Protein AF-A0ABD7SMG9-F1 (afdb_monomer_lite)

Foldseek 3Di:
DEPPQDALVVLLLLLLVLLLLLLCLVLVLQCVVHPVSLVDLDDDCVSQVVVQLSNLSSLLSNLSSLQSNLCSQLVVVNSCLQAPDDPVPVCPVVHYDYPVVGHGDDPVSSVVSSCVVVVDDDDPVLVVLSVVSVVSNVCSVVVNDPDRDDPLSSVVNVLCCQLRPVNPCSVVSSLVSVDPPCPPVCPDLLSSLVSVLSSLSNCVSNDDLVSSCSNLVHDPDFFFFADLQNVVSCVVVVHPGGQRQWGDDPPFQWIAGSRSRDIAHWAFCAAPDPVDRGRTWGDPVRDHPPPAIADRHPRDGDDD

pLDDT: mean 89.1, std 9.58, range [53.19, 98.5]

Organism: Vibrio cholerae (NCBI:txid666)

Sequence (304 aa):
MIKNIPKSDDFTTLSVQYLAQSIDLILNTELAFGDYFLNSEDITDELWEYHQGTLGNSLIMLFLSIENYLKSEICKVSPLLLLGQKPSEWNVKNADKDFEDLYLHQFDDLLVIYQELLGENLGEDLKQDFEELRKKRNKCTHGVLRELLLPSYILEIMHSFLSQIWKDNWLIEFRHVLLVEDIYGVDSEACENLKILKYYKLFEKYFNKTAFNELIRMPNKGRRFTCPSCEFNRQEAGSIFDVEYALITPGQDVITCYLCQGEFEFTRRDCVSDTCKSDVIFTIDDGCELGQDVCLSCLTEQDG

Radius of gyration: 22.73 Å; chains: 1; bounding box: 65×40×62 Å

Structure (mmCIF, N/CA/C/O backbone):
data_AF-A0ABD7SMG9-F1
#
_entry.id   AF-A0ABD7SMG9-F1
#
loop_
_atom_site.group_PDB
_atom_site.id
_atom_site.type_symbol
_atom_site.label_atom_id
_atom_site.label_alt_id
_atom_site.label_comp_id
_atom_site.label_asym_id
_atom_site.label_entity_id
_atom_site.label_seq_id
_atom_site.pdbx_PDB_ins_code
_atom_site.Cartn_x
_atom_site.Cartn_y
_atom_site.Cartn_z
_atom_site.occupancy
_atom_site.B_iso_or_equiv
_atom_site.auth_seq_id
_atom_site.auth_comp_id
_atom_site.auth_asym_id
_atom_site.auth_atom_id
_atom_site.pdbx_PDB_model_num
ATOM 1 N N . MET A 1 1 ? -35.421 5.551 14.439 1.00 89.06 1 MET A N 1
ATOM 2 C CA . MET A 1 1 ? -34.667 4.704 13.479 1.00 89.06 1 MET A CA 1
ATOM 3 C C . MET A 1 1 ? -33.227 5.200 13.396 1.00 89.06 1 MET A C 1
ATOM 5 O O . MET A 1 1 ? -33.011 6.380 13.641 1.00 89.06 1 MET A O 1
ATOM 9 N N . ILE A 1 2 ? -32.260 4.326 13.091 1.00 93.19 2 ILE A N 1
ATOM 10 C CA . ILE A 1 2 ? -30.894 4.761 12.751 1.00 93.19 2 ILE A CA 1
ATOM 11 C C . ILE A 1 2 ? -30.864 5.112 11.261 1.00 93.19 2 ILE A C 1
ATOM 13 O O . ILE A 1 2 ? -31.300 4.305 10.440 1.00 93.19 2 ILE A O 1
ATOM 17 N N . LYS A 1 3 ? -30.395 6.311 10.930 1.00 94.38 3 LYS A N 1
ATOM 18 C CA . LYS A 1 3 ? -30.232 6.828 9.566 1.00 94.38 3 LYS A CA 1
ATOM 19 C C . LYS A 1 3 ? -28.751 6.883 9.187 1.00 94.38 3 LYS A C 1
ATOM 21 O O . LYS A 1 3 ? -27.894 6.726 10.052 1.00 94.38 3 LYS A O 1
ATOM 26 N N . ASN A 1 4 ? -28.475 7.081 7.895 1.00 94.38 4 ASN A N 1
ATOM 27 C CA . ASN A 1 4 ? -27.122 7.245 7.345 1.00 94.38 4 ASN A CA 1
ATOM 28 C C . ASN A 1 4 ? -26.158 6.135 7.787 1.00 94.38 4 ASN A C 1
ATOM 30 O O . ASN A 1 4 ? -25.033 6.387 8.200 1.00 94.38 4 ASN A O 1
ATOM 34 N N . ILE A 1 5 ? -26.643 4.891 7.753 1.00 95.50 5 ILE A N 1
ATOM 35 C CA . ILE A 1 5 ? -25.834 3.722 8.090 1.00 95.50 5 ILE A CA 1
ATOM 36 C C . ILE A 1 5 ? -24.747 3.581 7.012 1.00 95.50 5 ILE A C 1
ATOM 38 O O . ILE A 1 5 ? -25.111 3.491 5.834 1.00 95.50 5 ILE A O 1
ATOM 42 N N . PRO A 1 6 ? -23.457 3.560 7.389 1.00 95.50 6 PRO A N 1
ATOM 43 C CA . PRO A 1 6 ? -22.364 3.501 6.431 1.00 95.50 6 PRO A CA 1
ATOM 44 C C . PRO A 1 6 ? -22.323 2.147 5.722 1.00 95.50 6 PRO A C 1
ATOM 46 O O . PRO A 1 6 ? -22.834 1.138 6.222 1.00 95.50 6 PRO A O 1
ATOM 49 N N . LYS A 1 7 ? -21.677 2.130 4.561 1.00 95.88 7 LYS A N 1
ATOM 50 C CA . LYS A 1 7 ? -21.313 0.928 3.812 1.00 95.88 7 LYS A CA 1
ATOM 51 C C . LYS A 1 7 ? -19.829 0.624 3.998 1.00 95.88 7 LYS A C 1
ATOM 53 O O . LYS A 1 7 ? -19.053 1.466 4.435 1.00 95.88 7 LYS A O 1
ATOM 58 N N . SER A 1 8 ? -19.434 -0.603 3.667 1.00 95.25 8 SER A N 1
ATOM 59 C CA . SER A 1 8 ? -18.027 -1.022 3.689 1.00 95.25 8 SER A CA 1
ATOM 60 C C . SER A 1 8 ? -17.167 -0.132 2.779 1.00 95.25 8 SER A C 1
ATOM 62 O O . SER A 1 8 ? -16.141 0.370 3.229 1.00 95.25 8 SER A O 1
ATOM 64 N N . ASP A 1 9 ? -17.644 0.170 1.567 1.00 93.38 9 ASP A N 1
ATOM 65 C CA . ASP A 1 9 ? -16.918 0.988 0.583 1.00 93.38 9 ASP A CA 1
ATOM 66 C C . ASP A 1 9 ? -16.576 2.403 1.085 1.00 93.38 9 ASP A C 1
ATOM 68 O O . ASP A 1 9 ? -15.519 2.933 0.737 1.00 93.38 9 ASP A O 1
ATOM 72 N N . ASP A 1 10 ? -17.418 2.991 1.949 1.00 93.81 10 ASP A N 1
ATOM 73 C CA . ASP A 1 10 ? -17.163 4.308 2.554 1.00 93.81 10 ASP A CA 1
ATOM 74 C C . ASP A 1 10 ? -15.862 4.274 3.378 1.00 93.81 10 ASP A C 1
ATOM 76 O O . ASP A 1 10 ? -15.028 5.178 3.310 1.00 93.81 10 ASP A O 1
ATOM 80 N N . PHE A 1 11 ? -15.653 3.187 4.128 1.00 95.81 11 PHE A N 1
ATOM 81 C CA . PHE A 1 11 ? -14.461 2.989 4.947 1.00 95.81 11 PHE A CA 1
ATOM 82 C C . PHE A 1 11 ? -13.261 2.479 4.139 1.00 95.81 11 PHE A C 1
ATOM 84 O O . PHE A 1 11 ? -12.137 2.892 4.422 1.00 95.81 11 PHE A O 1
ATOM 91 N N . THR A 1 12 ? -13.466 1.629 3.125 1.00 94.69 12 THR A N 1
ATOM 92 C CA . THR A 1 12 ? -12.378 1.186 2.229 1.00 94.69 12 THR A CA 1
ATOM 93 C C . THR A 1 12 ? -11.756 2.374 1.503 1.00 94.69 12 THR A C 1
ATOM 95 O O . THR A 1 12 ? -10.534 2.512 1.490 1.00 94.69 12 THR A O 1
ATOM 98 N N . THR A 1 13 ? -12.588 3.278 0.981 1.00 93.50 13 THR A N 1
ATOM 99 C CA . THR A 1 13 ? -12.124 4.496 0.307 1.00 93.50 13 THR A CA 1
ATOM 100 C C . THR A 1 13 ? -11.254 5.327 1.246 1.00 93.50 13 THR A C 1
ATOM 102 O O . THR A 1 13 ? -10.095 5.588 0.935 1.00 93.50 13 THR A O 1
ATOM 105 N N . LEU A 1 14 ? -11.747 5.652 2.447 1.00 94.88 14 LEU A N 1
ATOM 106 C CA . LEU A 1 14 ? -10.963 6.390 3.445 1.00 94.88 14 LEU A CA 1
ATOM 107 C C . LEU A 1 14 ? -9.668 5.666 3.834 1.00 94.88 14 LEU A C 1
ATOM 109 O O . LEU A 1 14 ? -8.626 6.302 3.988 1.00 94.88 14 LEU A O 1
ATOM 113 N N . SER A 1 15 ? -9.710 4.339 3.973 1.00 96.56 15 SER A N 1
ATOM 114 C CA . SER A 1 15 ? -8.529 3.543 4.304 1.00 96.56 15 SER A CA 1
ATOM 115 C C . SER A 1 15 ? -7.429 3.689 3.251 1.00 96.56 15 SER A C 1
ATOM 117 O O . SER A 1 15 ? -6.279 3.961 3.611 1.00 96.56 15 SER A O 1
ATOM 119 N N . VAL A 1 16 ? -7.781 3.594 1.965 1.00 95.00 16 VAL A N 1
ATOM 120 C CA . VAL A 1 16 ? -6.842 3.807 0.856 1.00 95.00 16 VAL A CA 1
ATOM 121 C C . VAL A 1 16 ? -6.326 5.244 0.837 1.00 95.00 16 VAL A C 1
ATOM 123 O O . VAL A 1 16 ? -5.120 5.458 0.725 1.00 95.00 16 VAL A O 1
ATOM 126 N N . GLN A 1 17 ? -7.208 6.234 0.991 1.00 93.88 17 GLN A N 1
ATOM 127 C CA . GLN A 1 17 ? -6.824 7.648 0.975 1.00 93.88 17 GLN A CA 1
ATOM 128 C C . GLN A 1 17 ? -5.798 7.974 2.065 1.00 93.88 17 GLN A C 1
ATOM 130 O O . GLN A 1 17 ? -4.800 8.649 1.806 1.00 93.88 17 GLN A O 1
ATOM 135 N N . TYR A 1 18 ? -6.013 7.474 3.282 1.00 96.94 18 TYR A N 1
ATOM 136 C CA . TYR A 1 18 ? -5.068 7.661 4.378 1.00 96.94 18 TYR A CA 1
ATOM 137 C C . TYR A 1 18 ? -3.773 6.867 4.177 1.00 96.94 18 TYR A C 1
ATOM 139 O O . TYR A 1 18 ? -2.701 7.371 4.513 1.00 96.94 18 TYR A O 1
ATOM 147 N N . LEU A 1 19 ? -3.834 5.670 3.584 1.00 97.12 19 LEU A N 1
ATOM 148 C CA . LEU A 1 19 ? -2.633 4.910 3.232 1.00 97.12 19 LEU A CA 1
ATOM 149 C C . LEU A 1 19 ? -1.770 5.684 2.229 1.00 97.12 19 LEU A C 1
ATOM 151 O O . LEU A 1 19 ? -0.576 5.872 2.459 1.00 97.12 19 LEU A O 1
ATOM 155 N N . ALA A 1 20 ? -2.380 6.188 1.156 1.00 94.62 20 ALA A N 1
ATOM 156 C CA . ALA A 1 20 ? -1.690 6.953 0.125 1.00 94.62 20 ALA A CA 1
ATOM 157 C C . ALA A 1 20 ? -1.055 8.228 0.704 1.00 94.62 20 ALA A C 1
ATOM 159 O O . ALA A 1 20 ? 0.119 8.494 0.458 1.00 94.62 20 ALA A O 1
ATOM 160 N N . GLN A 1 21 ? -1.773 8.954 1.570 1.00 95.62 21 GLN A N 1
ATOM 161 C CA . GLN A 1 21 ? -1.230 10.117 2.284 1.00 95.62 21 GLN A CA 1
ATOM 162 C C . GLN A 1 21 ? -0.059 9.757 3.207 1.00 95.62 21 GLN A C 1
ATOM 164 O O . GLN A 1 21 ? 0.921 10.501 3.275 1.00 95.62 21 GLN A O 1
ATOM 169 N N . SER A 1 22 ? -0.136 8.626 3.914 1.00 97.94 22 SER A N 1
ATOM 170 C CA . SER A 1 22 ? 0.955 8.149 4.768 1.00 97.94 22 SER A CA 1
ATOM 171 C C . SER A 1 22 ? 2.234 7.913 3.960 1.00 97.94 22 SER A C 1
ATOM 173 O O . SER A 1 22 ? 3.298 8.412 4.344 1.00 97.94 22 SER A O 1
ATOM 175 N N . ILE A 1 23 ? 2.112 7.232 2.814 1.00 96.94 23 ILE A N 1
ATOM 176 C CA . ILE A 1 23 ? 3.223 6.946 1.900 1.00 96.94 23 ILE A CA 1
ATOM 177 C C . ILE A 1 23 ? 3.740 8.238 1.256 1.00 96.94 23 ILE A C 1
ATOM 179 O O . ILE A 1 23 ? 4.947 8.463 1.214 1.00 96.94 23 ILE A O 1
ATOM 183 N N . ASP A 1 24 ? 2.848 9.119 0.798 1.00 95.00 24 ASP A N 1
ATOM 184 C CA . ASP A 1 24 ? 3.199 10.376 0.131 1.00 95.00 24 ASP A CA 1
ATOM 185 C C . ASP A 1 24 ? 3.992 11.326 1.018 1.00 95.00 24 ASP A C 1
ATOM 187 O O . ASP A 1 24 ? 4.913 11.985 0.540 1.00 95.00 24 ASP A O 1
ATOM 191 N N . LEU A 1 25 ? 3.661 11.402 2.308 1.00 96.94 25 LEU A N 1
ATOM 192 C CA . LEU A 1 25 ? 4.423 12.209 3.259 1.00 96.94 25 LEU A CA 1
ATOM 193 C C . LEU A 1 25 ? 5.890 11.762 3.314 1.00 96.94 25 LEU A C 1
ATOM 195 O O . LEU A 1 25 ? 6.784 12.610 3.373 1.00 96.94 25 LEU A O 1
ATOM 199 N N . ILE A 1 26 ? 6.141 10.451 3.246 1.00 96.06 26 ILE A N 1
ATOM 200 C CA . ILE A 1 26 ? 7.500 9.905 3.236 1.00 96.06 26 ILE A CA 1
ATOM 201 C C . ILE A 1 26 ? 8.142 10.109 1.859 1.00 96.06 26 ILE A C 1
ATOM 203 O O . ILE A 1 26 ? 9.202 10.725 1.763 1.00 96.06 26 ILE A O 1
ATOM 207 N N . LEU A 1 27 ? 7.472 9.668 0.790 1.00 93.75 27 LEU A N 1
ATOM 208 C CA . LEU A 1 27 ? 7.965 9.748 -0.585 1.00 93.75 27 LEU A CA 1
ATOM 209 C C . LEU A 1 27 ? 8.321 11.180 -0.996 1.00 93.75 27 LEU A C 1
ATOM 211 O O . LEU A 1 27 ? 9.400 11.418 -1.523 1.00 93.75 27 LEU A O 1
ATOM 215 N N . ASN A 1 28 ? 7.428 12.144 -0.774 1.00 93.25 28 ASN A N 1
ATOM 216 C CA . ASN A 1 28 ? 7.660 13.521 -1.212 1.00 93.25 28 ASN A CA 1
ATOM 217 C C . ASN A 1 28 ? 8.816 14.171 -0.446 1.00 93.25 28 ASN A C 1
ATOM 219 O O . ASN A 1 28 ? 9.509 15.023 -0.995 1.00 93.25 28 ASN A O 1
ATOM 223 N N . THR A 1 29 ? 9.041 13.759 0.803 1.00 93.12 29 THR A N 1
ATOM 224 C CA . THR A 1 29 ? 10.179 14.227 1.599 1.00 93.12 29 THR A CA 1
ATOM 225 C C . THR A 1 29 ? 11.487 13.608 1.102 1.00 93.12 29 THR A C 1
ATOM 227 O O . THR A 1 29 ? 12.456 14.338 0.922 1.00 93.12 29 THR A O 1
ATOM 230 N N . GLU A 1 30 ? 11.502 12.311 0.771 1.00 90.88 30 GLU A N 1
ATOM 231 C CA . GLU A 1 30 ? 12.646 11.665 0.101 1.00 90.88 30 GLU A CA 1
ATOM 232 C C . GLU A 1 30 ? 12.995 12.352 -1.225 1.00 90.88 30 GLU A C 1
ATOM 234 O O . GLU A 1 30 ? 14.145 12.709 -1.470 1.00 90.88 30 GLU A O 1
ATOM 239 N N . LEU A 1 31 ? 11.990 12.609 -2.065 1.00 88.88 31 LEU A N 1
ATOM 240 C CA . LEU A 1 31 ? 12.177 13.317 -3.332 1.00 88.88 31 LEU A CA 1
ATOM 241 C C . LEU A 1 31 ? 12.691 14.750 -3.117 1.00 88.88 31 LEU A C 1
ATOM 243 O O . LEU A 1 31 ? 13.483 15.245 -3.916 1.00 88.88 31 LEU A O 1
ATOM 247 N N . ALA A 1 32 ? 12.292 15.412 -2.025 1.00 89.44 32 ALA A N 1
ATOM 248 C CA . ALA A 1 32 ? 12.787 16.741 -1.671 1.00 89.44 32 ALA A CA 1
ATOM 249 C C . ALA A 1 32 ? 14.253 16.738 -1.203 1.00 89.44 32 ALA A C 1
ATOM 251 O O . ALA A 1 32 ? 14.931 17.756 -1.352 1.00 89.44 32 ALA A O 1
ATOM 252 N N . PHE A 1 33 ? 14.764 15.619 -0.677 1.00 87.88 33 PHE A N 1
ATOM 253 C CA . PHE A 1 33 ? 16.202 15.449 -0.436 1.00 87.88 33 PHE A CA 1
ATOM 254 C C . PHE A 1 33 ? 16.977 15.335 -1.756 1.00 87.88 33 PHE A C 1
ATOM 256 O O . PHE A 1 33 ? 18.109 15.809 -1.853 1.00 87.88 33 PHE A O 1
ATOM 263 N N . GLY A 1 34 ? 16.332 14.787 -2.788 1.00 79.88 34 GLY A N 1
ATOM 264 C CA . GLY A 1 34 ? 16.778 14.759 -4.179 1.00 79.88 34 GLY A CA 1
ATOM 265 C C . GLY A 1 34 ? 16.617 13.370 -4.793 1.00 79.88 34 GLY A C 1
ATOM 266 O O . GLY A 1 34 ? 16.821 12.366 -4.120 1.00 79.88 34 GLY A O 1
ATOM 267 N N . ASP A 1 35 ? 16.316 13.294 -6.092 1.00 68.31 35 ASP A N 1
ATOM 268 C CA . ASP A 1 35 ? 16.007 12.022 -6.772 1.00 68.31 35 ASP A CA 1
ATOM 269 C C . ASP A 1 35 ? 17.119 10.961 -6.658 1.00 68.31 35 ASP A C 1
ATOM 271 O O . ASP A 1 35 ? 16.842 9.763 -6.596 1.00 68.31 35 ASP A O 1
ATOM 275 N N . TYR A 1 36 ? 18.384 11.392 -6.571 1.00 63.31 36 TYR A N 1
ATOM 276 C CA . TYR A 1 36 ? 19.520 10.498 -6.325 1.00 63.31 36 TYR A CA 1
ATOM 277 C C . TYR A 1 36 ? 19.388 9.738 -4.996 1.00 63.31 36 TYR A C 1
ATOM 279 O O . TYR A 1 36 ? 19.757 8.570 -4.928 1.00 63.31 36 TYR A O 1
ATOM 287 N N . PHE A 1 37 ? 18.822 10.364 -3.959 1.00 64.31 37 PHE A N 1
ATOM 288 C CA . PHE A 1 37 ? 18.658 9.747 -2.643 1.00 64.31 37 PHE A CA 1
ATOM 289 C C . PHE A 1 37 ? 17.601 8.645 -2.631 1.00 64.31 37 PHE A C 1
ATOM 291 O O . PHE A 1 37 ? 17.705 7.717 -1.832 1.00 64.31 37 PHE A O 1
ATOM 298 N N . LEU A 1 38 ? 16.591 8.703 -3.504 1.00 71.56 38 LEU A N 1
ATOM 299 C CA . LEU A 1 38 ? 15.603 7.625 -3.595 1.00 71.56 38 LEU A CA 1
ATOM 300 C C . LEU A 1 38 ? 16.202 6.362 -4.238 1.00 71.56 38 LEU A C 1
ATOM 302 O O . LEU A 1 38 ? 15.786 5.257 -3.910 1.00 71.56 38 LEU A O 1
ATOM 306 N N . ASN A 1 39 ? 17.207 6.532 -5.102 1.00 66.00 39 ASN A N 1
ATOM 307 C CA . ASN A 1 39 ? 17.931 5.440 -5.757 1.00 66.00 39 ASN A CA 1
ATOM 308 C C . ASN A 1 39 ? 19.215 5.019 -5.014 1.00 66.00 39 ASN A C 1
ATOM 310 O O . ASN A 1 39 ? 19.869 4.065 -5.433 1.00 66.00 39 ASN A O 1
ATOM 314 N N . SER A 1 40 ? 19.607 5.719 -3.944 1.00 68.62 40 SER A N 1
ATOM 315 C CA . SER A 1 40 ? 20.776 5.357 -3.142 1.00 68.62 40 SER A CA 1
ATOM 316 C C . SER A 1 40 ? 20.413 4.349 -2.054 1.00 68.62 40 SER A C 1
ATOM 318 O O . SER A 1 40 ? 19.421 4.531 -1.349 1.00 68.62 40 SER A O 1
ATOM 320 N N . GLU A 1 41 ? 21.275 3.352 -1.844 1.00 63.06 41 GLU A N 1
ATOM 321 C CA . GLU A 1 41 ? 21.177 2.420 -0.707 1.00 63.06 41 GLU A CA 1
ATOM 322 C C . GLU A 1 41 ? 21.468 3.101 0.647 1.00 63.06 41 GLU A C 1
ATOM 324 O O . GLU A 1 41 ? 21.150 2.554 1.702 1.00 63.06 41 GLU A O 1
ATOM 329 N N . ASP A 1 42 ? 22.042 4.309 0.629 1.00 65.00 42 ASP A N 1
ATOM 330 C CA . ASP A 1 42 ? 22.336 5.086 1.830 1.00 65.00 42 ASP A CA 1
ATOM 331 C C . ASP A 1 42 ? 21.046 5.686 2.418 1.00 65.00 42 ASP A C 1
ATOM 333 O O . ASP A 1 42 ? 20.574 6.755 2.020 1.00 65.00 42 ASP A O 1
ATOM 337 N N . ILE A 1 43 ? 20.468 4.995 3.401 1.00 62.81 43 ILE A N 1
ATOM 338 C CA . ILE A 1 43 ? 19.441 5.558 4.283 1.00 62.81 43 ILE A CA 1
ATOM 339 C C . ILE A 1 43 ? 20.161 6.404 5.337 1.00 62.81 43 ILE A C 1
ATOM 341 O O . ILE A 1 43 ? 20.769 5.872 6.265 1.00 62.81 43 ILE A O 1
ATOM 345 N N . THR A 1 44 ? 20.122 7.729 5.200 1.00 66.62 44 THR A N 1
ATOM 346 C CA . THR A 1 44 ? 20.662 8.638 6.218 1.00 66.62 44 THR A CA 1
ATOM 347 C C . THR A 1 44 ? 19.540 9.147 7.117 1.00 66.62 44 THR A C 1
ATOM 349 O O . THR A 1 44 ? 18.847 10.120 6.816 1.00 66.62 44 THR A O 1
ATOM 352 N N . ASP A 1 45 ? 19.378 8.494 8.269 1.00 74.25 45 ASP A N 1
ATOM 353 C CA . ASP A 1 45 ? 18.393 8.877 9.293 1.00 74.25 45 ASP A CA 1
ATOM 354 C C . ASP A 1 45 ? 18.575 10.329 9.785 1.00 74.25 45 ASP A C 1
ATOM 356 O O . ASP A 1 45 ? 17.619 10.962 10.231 1.00 74.25 45 ASP A O 1
ATOM 360 N N . GLU A 1 46 ? 19.778 10.897 9.633 1.00 81.19 46 GLU A N 1
ATOM 361 C CA . GLU A 1 46 ? 20.101 12.290 9.975 1.00 81.19 46 GLU A CA 1
ATOM 362 C C . GLU A 1 46 ? 19.192 13.306 9.261 1.00 81.19 46 GLU A C 1
ATOM 364 O O . GLU A 1 46 ? 18.779 14.305 9.852 1.00 81.19 46 GLU A O 1
ATOM 369 N N . LEU A 1 47 ? 18.820 13.051 7.999 1.00 84.69 47 LEU A N 1
ATOM 370 C CA . LEU A 1 47 ? 17.927 13.948 7.254 1.00 84.69 47 LEU A CA 1
ATOM 371 C C . LEU A 1 47 ? 16.511 13.960 7.849 1.00 84.69 47 LEU A C 1
ATOM 373 O O . LEU A 1 47 ? 15.806 14.976 7.806 1.00 84.69 47 LEU A O 1
ATOM 377 N N . TRP A 1 48 ? 16.106 12.850 8.464 1.00 91.00 48 TRP A N 1
ATOM 378 C CA . TRP A 1 48 ? 14.792 12.673 9.071 1.00 91.00 48 TRP A CA 1
ATOM 379 C C . TRP A 1 48 ? 14.671 13.285 10.469 1.00 91.00 48 TRP A C 1
ATOM 381 O O . TRP A 1 48 ? 13.550 13.548 10.919 1.00 91.00 48 TRP A O 1
ATOM 391 N N . GLU A 1 49 ? 15.782 13.613 11.136 1.00 90.19 49 GLU A N 1
ATOM 392 C CA . GLU A 1 49 ? 15.773 14.281 12.447 1.00 90.19 49 GLU A CA 1
ATOM 393 C C . GLU A 1 49 ? 15.011 15.615 12.421 1.00 90.19 49 GLU A C 1
ATOM 395 O O . GLU A 1 49 ? 14.316 15.965 13.376 1.00 90.19 49 GLU A O 1
ATOM 400 N N . TYR A 1 50 ? 15.066 16.336 11.298 1.00 89.38 50 TYR A N 1
ATOM 401 C CA . TYR A 1 50 ? 14.379 17.619 11.124 1.00 89.38 50 TYR A CA 1
ATOM 402 C C . TYR A 1 50 ? 12.949 17.490 10.569 1.00 89.38 50 TYR A C 1
ATOM 404 O O . TYR A 1 50 ? 12.228 18.485 10.499 1.00 89.38 50 TYR A O 1
ATOM 412 N N . HIS A 1 51 ? 12.506 16.274 10.226 1.00 93.00 51 HIS A N 1
ATOM 413 C CA . HIS A 1 51 ? 11.220 15.995 9.568 1.00 93.00 51 HIS A CA 1
ATOM 414 C C . HIS A 1 51 ? 10.257 15.179 10.450 1.00 93.00 51 HIS A C 1
ATOM 416 O O . HIS A 1 51 ? 9.317 14.546 9.968 1.00 93.00 51 HIS A O 1
ATOM 422 N N . GLN A 1 52 ? 10.438 15.236 11.771 1.00 94.12 52 GLN A N 1
ATOM 423 C CA . GLN A 1 52 ? 9.631 14.487 12.745 1.00 94.12 52 GLN A CA 1
ATOM 424 C C . GLN A 1 52 ? 8.137 14.837 12.707 1.00 94.12 52 GLN A C 1
ATOM 426 O O . GLN A 1 52 ? 7.298 13.972 12.946 1.00 94.12 52 GLN A O 1
ATOM 431 N N . GLY A 1 53 ? 7.781 16.080 12.358 1.00 93.94 53 GLY A N 1
ATOM 432 C CA . GLY A 1 53 ? 6.382 16.467 12.147 1.00 93.94 53 GLY A CA 1
ATOM 433 C C . GLY A 1 53 ? 5.742 15.729 10.966 1.00 93.94 53 GLY A C 1
ATOM 434 O O . GLY A 1 53 ? 4.617 15.243 11.076 1.00 93.94 53 GLY A O 1
ATOM 435 N N . THR A 1 54 ? 6.483 15.577 9.866 1.00 95.94 54 THR A N 1
ATOM 436 C CA . THR A 1 54 ? 6.053 14.804 8.693 1.00 95.94 54 THR A CA 1
ATOM 437 C C . THR A 1 54 ? 5.869 13.333 9.043 1.00 95.94 54 THR A C 1
ATOM 439 O O . THR A 1 54 ? 4.830 12.759 8.724 1.00 95.94 54 THR A O 1
ATOM 442 N N . LEU A 1 55 ? 6.828 12.736 9.755 1.00 96.50 55 LEU A N 1
ATOM 443 C CA . LEU A 1 55 ? 6.736 11.340 10.190 1.00 96.50 55 LEU A CA 1
ATOM 444 C C . LEU A 1 55 ? 5.598 11.118 11.191 1.00 96.50 55 LEU A C 1
ATOM 446 O O . LEU A 1 55 ? 4.875 10.131 11.087 1.00 96.50 55 LEU A O 1
ATOM 450 N N . GLY A 1 56 ? 5.371 12.058 12.110 1.00 96.94 56 GLY A N 1
ATOM 451 C CA . GLY A 1 56 ? 4.224 12.022 13.016 1.00 96.94 56 GLY A CA 1
ATOM 452 C C . GLY A 1 56 ? 2.893 12.030 12.262 1.00 96.94 56 GLY A C 1
ATOM 453 O O . GLY A 1 56 ? 2.011 11.227 12.563 1.00 96.94 56 GLY A O 1
ATOM 454 N N . ASN A 1 57 ? 2.761 12.878 11.238 1.00 97.62 57 ASN A N 1
ATOM 455 C CA . ASN A 1 57 ? 1.574 12.907 10.383 1.00 97.62 57 ASN A CA 1
ATOM 456 C C . ASN A 1 57 ? 1.427 11.619 9.562 1.00 97.62 57 ASN A C 1
ATOM 458 O O . ASN A 1 57 ? 0.330 11.074 9.494 1.00 97.62 57 ASN A O 1
ATOM 462 N N . SER A 1 58 ? 2.520 11.096 8.999 1.00 98.19 58 SER A N 1
ATOM 463 C CA . SER A 1 58 ? 2.517 9.837 8.243 1.00 98.19 58 SER A CA 1
ATOM 464 C C . SER A 1 58 ? 2.063 8.663 9.114 1.00 98.19 58 SER A C 1
ATOM 466 O O . SER A 1 58 ? 1.204 7.884 8.697 1.00 98.19 58 SER A O 1
ATOM 468 N N . LEU A 1 59 ? 2.535 8.598 10.363 1.00 98.25 59 LEU A N 1
ATOM 469 C CA . LEU A 1 59 ? 2.126 7.599 11.350 1.00 98.25 59 LEU A CA 1
ATOM 470 C C . LEU A 1 59 ? 0.639 7.724 11.713 1.00 98.25 59 LEU A C 1
ATOM 472 O O . LEU A 1 59 ? -0.055 6.713 11.818 1.00 98.25 59 LEU A O 1
ATOM 476 N N . ILE A 1 60 ? 0.132 8.950 11.894 1.00 98.06 60 ILE A N 1
ATOM 477 C CA . ILE A 1 60 ? -1.295 9.189 12.157 1.00 98.06 60 ILE A CA 1
ATOM 478 C C . ILE A 1 60 ? -2.143 8.721 10.968 1.00 98.06 60 ILE A C 1
ATOM 480 O O . ILE A 1 60 ? -3.142 8.037 11.180 1.00 98.06 60 ILE A O 1
ATOM 484 N N . MET A 1 61 ? -1.742 9.049 9.736 1.00 98.38 61 MET A N 1
ATOM 485 C CA . MET A 1 61 ? -2.450 8.613 8.529 1.00 98.38 61 MET A CA 1
ATOM 486 C C . MET A 1 61 ? -2.441 7.086 8.391 1.00 98.38 61 MET A C 1
ATOM 488 O O . MET A 1 61 ? -3.490 6.496 8.150 1.00 98.38 61 MET A O 1
ATOM 49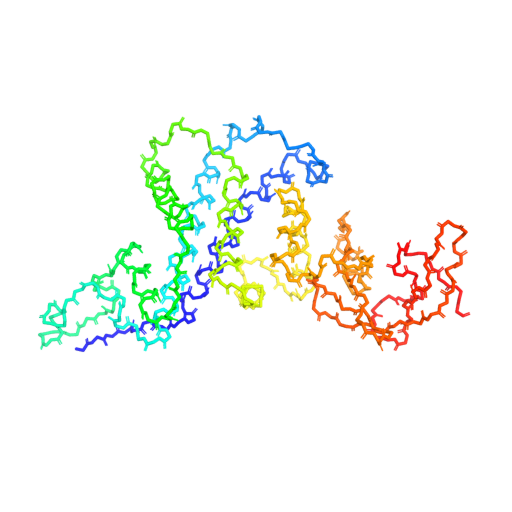2 N N . LEU A 1 62 ? -1.313 6.419 8.659 1.00 98.50 62 LEU A N 1
ATOM 493 C CA . LEU A 1 62 ? -1.257 4.953 8.672 1.00 98.50 62 LEU A CA 1
ATOM 494 C C . LEU A 1 62 ? -2.223 4.360 9.706 1.00 98.50 62 LEU A C 1
ATOM 496 O O . LEU A 1 62 ? -2.979 3.444 9.394 1.00 98.50 62 LEU A O 1
ATOM 500 N N . PHE A 1 63 ? -2.251 4.905 10.926 1.00 98.25 63 PHE A N 1
ATOM 501 C CA . PHE A 1 63 ? -3.180 4.448 11.961 1.00 98.25 63 PHE A CA 1
ATOM 502 C C . PHE A 1 63 ? -4.646 4.598 11.526 1.00 98.25 63 PHE A C 1
ATOM 504 O O . PHE A 1 63 ? -5.443 3.678 11.708 1.00 98.25 63 PHE A O 1
ATOM 511 N N . LEU A 1 64 ? -5.006 5.740 10.929 1.00 97.81 64 LEU A N 1
ATOM 512 C CA . LEU A 1 64 ? -6.355 5.973 10.407 1.00 97.81 64 LEU A CA 1
ATOM 513 C C . LEU A 1 64 ? -6.692 5.024 9.254 1.00 97.81 64 LEU A C 1
ATOM 515 O O . LEU A 1 64 ? -7.829 4.562 9.173 1.00 97.81 64 LEU A O 1
ATOM 519 N N . SER A 1 65 ? -5.725 4.702 8.394 1.00 98.00 65 SER A N 1
ATOM 520 C CA . SER A 1 65 ? -5.902 3.709 7.334 1.00 98.00 65 SER A CA 1
ATOM 521 C C . SER A 1 65 ? -6.274 2.340 7.908 1.00 98.00 65 SER A C 1
ATOM 523 O O . SER A 1 65 ? -7.303 1.779 7.526 1.00 98.00 65 SER A O 1
ATOM 525 N N . ILE A 1 66 ? -5.508 1.856 8.891 1.00 97.44 66 ILE A N 1
ATOM 526 C CA . ILE A 1 66 ? -5.751 0.568 9.556 1.00 97.44 66 ILE A CA 1
ATOM 527 C C . ILE A 1 66 ? -7.120 0.566 10.243 1.00 97.44 66 ILE A C 1
ATOM 529 O O . ILE A 1 66 ? -7.903 -0.363 10.064 1.00 97.44 66 ILE A O 1
ATOM 533 N N . GLU A 1 67 ? -7.447 1.616 11.001 1.00 97.44 67 GLU A N 1
ATOM 534 C CA . GLU A 1 67 ? -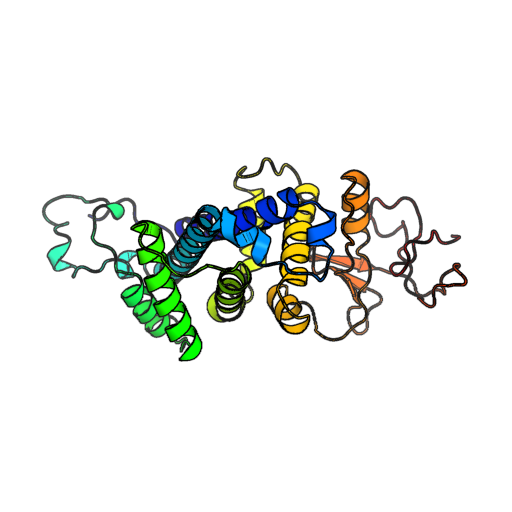8.735 1.707 11.695 1.00 97.44 67 GLU A CA 1
ATOM 535 C C . GLU A 1 67 ? -9.919 1.669 10.715 1.00 97.44 67 GLU A C 1
ATOM 537 O O . GLU A 1 67 ? -10.905 0.974 10.964 1.00 97.44 67 GLU A O 1
ATOM 542 N N . ASN A 1 68 ? -9.828 2.384 9.589 1.00 97.62 68 ASN A N 1
ATOM 543 C CA . ASN A 1 68 ? -10.876 2.374 8.570 1.00 97.62 68 ASN A CA 1
ATOM 544 C C . ASN A 1 68 ? -10.957 1.033 7.833 1.00 97.62 68 ASN A C 1
ATOM 546 O O . ASN A 1 68 ? -12.061 0.575 7.555 1.00 97.62 68 ASN A O 1
ATOM 550 N N . TYR A 1 69 ? -9.837 0.347 7.603 1.00 96.62 69 TYR A N 1
ATOM 551 C CA . TYR A 1 69 ? -9.871 -1.006 7.048 1.00 96.62 69 TYR A CA 1
ATOM 552 C C . TYR A 1 69 ? -10.637 -1.967 7.967 1.00 96.62 69 TYR A C 1
ATOM 554 O O . TYR A 1 69 ? -11.572 -2.635 7.530 1.00 96.62 69 TYR A O 1
ATOM 562 N N . LEU A 1 70 ? -10.326 -1.967 9.270 1.00 95.75 70 LEU A N 1
ATOM 563 C CA . LEU A 1 70 ? -11.045 -2.791 10.249 1.00 95.75 70 LEU A CA 1
ATOM 564 C C . LEU A 1 70 ? -12.543 -2.458 10.271 1.00 95.75 70 LEU A C 1
ATOM 566 O O . LEU A 1 70 ? -13.380 -3.361 10.295 1.00 95.75 70 LEU A O 1
ATOM 570 N N . LYS A 1 71 ? -12.895 -1.166 10.223 1.00 96.94 71 LYS A N 1
ATOM 571 C CA . LYS A 1 71 ? -14.295 -0.725 10.134 1.00 96.94 71 LYS A CA 1
ATOM 572 C C . LYS A 1 71 ? -14.973 -1.248 8.870 1.00 96.94 71 LYS A C 1
ATOM 574 O O . LYS A 1 71 ? -16.114 -1.698 8.960 1.00 96.94 71 LYS A O 1
ATOM 579 N N . SER A 1 72 ? -14.286 -1.219 7.728 1.00 95.88 72 SER A N 1
ATOM 580 C CA . SER A 1 72 ? -14.794 -1.747 6.460 1.00 95.88 72 SER A CA 1
ATOM 581 C C . SER A 1 72 ? -15.127 -3.232 6.574 1.00 95.88 72 SER A C 1
ATOM 583 O O . SER A 1 72 ? -16.264 -3.628 6.313 1.00 95.88 72 SER A O 1
ATOM 585 N N . GLU A 1 73 ? -14.186 -4.037 7.068 1.00 94.88 73 GLU A N 1
ATOM 586 C CA . GLU A 1 73 ? -14.362 -5.484 7.209 1.00 94.88 73 GLU A CA 1
ATOM 587 C C . GLU A 1 73 ? -15.494 -5.851 8.180 1.00 94.88 73 GLU A C 1
ATOM 589 O O . GLU A 1 73 ? -16.330 -6.706 7.884 1.00 94.88 73 GLU A O 1
ATOM 594 N N . ILE A 1 74 ? -15.604 -5.150 9.310 1.00 95.56 74 ILE A N 1
ATOM 595 C CA . ILE A 1 74 ? -16.717 -5.343 10.252 1.00 95.56 74 ILE A CA 1
ATOM 596 C C . ILE A 1 74 ? -18.051 -4.926 9.610 1.00 95.56 74 ILE A C 1
ATOM 598 O O . ILE A 1 74 ? -19.071 -5.600 9.782 1.00 95.56 74 ILE A O 1
ATOM 602 N N . CYS A 1 75 ? -18.053 -3.842 8.829 1.00 95.94 75 CYS A N 1
ATOM 603 C CA . CYS A 1 75 ? -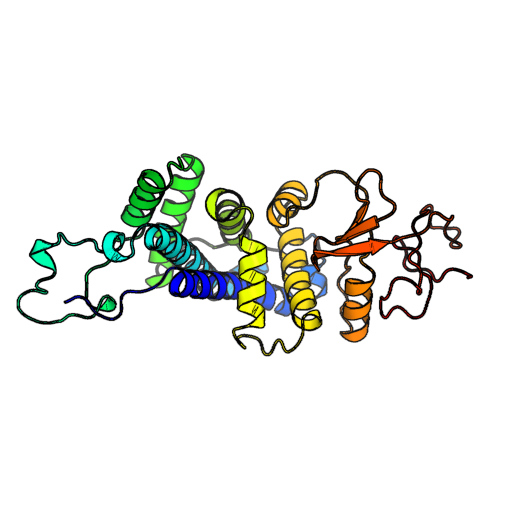19.231 -3.335 8.130 1.00 95.94 75 CYS A CA 1
ATOM 604 C C . CYS A 1 75 ? -19.761 -4.322 7.073 1.00 95.94 75 CYS A C 1
ATOM 606 O O . CYS A 1 75 ? -20.978 -4.409 6.893 1.00 95.94 75 CYS A O 1
ATOM 608 N N . LYS A 1 76 ? -18.889 -5.133 6.445 1.00 94.69 76 LYS A N 1
ATOM 609 C CA . LYS A 1 76 ? -19.295 -6.230 5.539 1.00 94.69 76 LYS A CA 1
ATOM 610 C C . LYS A 1 76 ? -20.184 -7.265 6.236 1.00 94.69 76 LYS A C 1
ATOM 612 O O . LYS A 1 76 ? -21.077 -7.823 5.603 1.00 94.69 76 LYS A O 1
ATOM 617 N N . VAL A 1 77 ? -19.970 -7.504 7.534 1.00 94.81 77 VAL A N 1
ATOM 618 C CA . VAL A 1 77 ? -20.834 -8.371 8.351 1.00 94.81 77 VAL A CA 1
ATOM 619 C C . VAL A 1 77 ? -22.075 -7.608 8.801 1.00 94.81 77 VAL A C 1
ATOM 621 O O . VAL A 1 77 ? -23.204 -8.040 8.564 1.00 94.81 77 VAL A O 1
ATOM 624 N N . SER A 1 78 ? -21.875 -6.480 9.485 1.00 94.44 78 SER A N 1
ATOM 625 C CA . SER A 1 78 ? -22.947 -5.567 9.868 1.00 94.44 78 SER A CA 1
ATOM 626 C C . SER A 1 78 ? -22.378 -4.232 10.356 1.00 94.44 78 SER A C 1
ATOM 628 O O . SER A 1 78 ? -21.622 -4.219 11.330 1.00 94.44 78 SER A O 1
ATOM 630 N N . PRO A 1 79 ? -22.818 -3.085 9.807 1.00 94.94 79 PRO A N 1
ATOM 631 C CA . PRO A 1 79 ? -22.397 -1.766 10.287 1.00 94.94 79 PRO A CA 1
ATOM 632 C C . PRO A 1 79 ? -22.765 -1.517 11.755 1.00 94.94 79 PRO A C 1
ATOM 634 O O . PRO A 1 79 ? -22.085 -0.767 12.449 1.00 94.94 79 PRO A O 1
ATOM 637 N N . LEU A 1 80 ? -23.813 -2.166 12.277 1.00 94.75 80 LEU A N 1
ATOM 638 C CA . LEU A 1 80 ? -24.232 -1.992 13.673 1.00 94.75 80 LEU A CA 1
ATOM 639 C C . LEU A 1 80 ? -23.225 -2.565 14.682 1.00 94.75 80 LEU A C 1
ATOM 641 O O . LEU A 1 80 ? -23.281 -2.190 15.850 1.00 94.75 80 LEU A O 1
ATOM 645 N N . LEU A 1 81 ? -22.308 -3.438 14.248 1.00 95.12 81 LEU A N 1
ATOM 646 C CA . LEU A 1 81 ? -21.237 -3.981 15.092 1.00 95.12 81 LEU A CA 1
ATOM 647 C C . LEU A 1 81 ? -20.133 -2.958 15.379 1.00 95.12 81 LEU A C 1
ATOM 649 O O . LEU A 1 81 ? -19.311 -3.192 16.253 1.00 95.12 81 LEU A O 1
ATOM 653 N N . LEU A 1 82 ? -20.126 -1.812 14.692 1.00 96.00 82 LEU A N 1
ATOM 654 C CA . LEU A 1 82 ? -19.215 -0.708 14.997 1.00 96.00 82 LEU A CA 1
ATOM 655 C C . LEU A 1 82 ? -19.682 0.121 16.203 1.00 96.00 82 LEU A C 1
ATOM 657 O O . LEU A 1 82 ? -18.906 0.921 16.726 1.00 96.00 82 LEU A O 1
ATOM 661 N N . LEU A 1 83 ? -20.935 -0.041 16.642 1.00 96.00 83 LEU A N 1
ATOM 662 C CA . LEU A 1 83 ? -21.509 0.715 17.752 1.00 96.00 83 LEU A CA 1
ATOM 663 C C . LEU A 1 83 ? -21.093 0.107 19.094 1.00 96.00 83 LEU A C 1
ATOM 665 O O . LEU A 1 83 ? -21.507 -0.997 19.432 1.00 96.00 83 LEU A O 1
ATOM 669 N N . GLY A 1 84 ? -20.373 0.878 19.909 1.00 92.81 84 GLY A N 1
ATOM 670 C CA . GLY A 1 84 ? -19.923 0.442 21.236 1.00 92.81 84 GLY A CA 1
ATOM 671 C C . GLY A 1 84 ? -21.016 0.389 22.304 1.00 92.81 84 GLY A C 1
ATOM 672 O O . GLY A 1 84 ? -20.813 -0.144 23.394 1.00 92.81 84 GLY A O 1
ATOM 673 N N . GLN A 1 85 ? -22.186 0.953 22.009 1.00 91.88 85 GLN A N 1
ATOM 674 C CA . GLN A 1 85 ? -23.336 0.997 22.910 1.00 91.88 85 GLN A CA 1
ATOM 675 C C . GLN A 1 85 ? -24.282 -0.178 22.694 1.00 91.88 85 GLN A C 1
ATOM 677 O O . GLN A 1 85 ? -24.521 -0.614 21.566 1.00 91.88 85 GLN A O 1
ATOM 682 N N . LYS A 1 86 ? -24.942 -0.618 23.769 1.00 90.44 86 LYS A N 1
ATOM 683 C CA . LYS A 1 86 ? -25.990 -1.643 23.665 1.00 90.44 86 LYS A CA 1
ATOM 684 C C . LYS A 1 86 ? -27.218 -1.080 22.933 1.00 90.44 86 LYS A C 1
ATOM 686 O O . LYS A 1 86 ? -27.530 0.098 23.107 1.00 90.44 86 LYS A O 1
ATOM 691 N N . PRO A 1 87 ? -28.023 -1.906 22.234 1.00 89.56 87 PRO A N 1
ATOM 692 C CA . PRO A 1 87 ? -29.216 -1.431 21.521 1.00 89.56 87 PRO A CA 1
ATOM 693 C C . PRO A 1 87 ? -30.216 -0.621 22.362 1.00 89.56 87 PRO A C 1
ATOM 695 O O . PRO A 1 87 ? -30.905 0.262 21.851 1.00 89.56 87 PRO A O 1
ATOM 698 N N . SER A 1 88 ? -30.296 -0.889 23.670 1.00 88.50 88 SER A N 1
ATOM 699 C CA . SER A 1 88 ? -31.125 -0.124 24.611 1.00 88.50 88 SER A CA 1
ATOM 700 C C . SER A 1 88 ? -30.663 1.324 24.813 1.00 88.50 88 SER A C 1
ATOM 702 O O . SER A 1 88 ? -31.472 2.166 25.189 1.00 88.50 88 SER A O 1
ATOM 704 N N . GLU A 1 89 ? -29.388 1.616 24.565 1.00 89.56 89 GLU A N 1
ATOM 705 C CA . GLU A 1 89 ? -28.734 2.907 24.813 1.00 89.56 89 GLU A CA 1
ATOM 706 C C . GLU A 1 89 ? -28.710 3.803 23.565 1.00 89.56 89 GLU A C 1
ATOM 708 O O . GLU A 1 89 ? -28.508 5.013 23.672 1.00 89.56 89 GLU A O 1
ATOM 713 N N . TRP A 1 90 ? -29.022 3.259 22.383 1.00 90.19 90 TRP A N 1
ATOM 714 C CA . TRP A 1 90 ? -29.092 4.044 21.145 1.00 90.19 90 TRP A CA 1
ATOM 715 C C . TRP A 1 90 ? -30.176 5.129 21.207 1.00 90.19 90 TRP A C 1
ATOM 717 O O . TRP A 1 90 ? -30.069 6.162 20.552 1.00 90.19 90 TRP A O 1
ATOM 727 N N . ASN A 1 91 ? -31.207 4.939 22.042 1.00 86.81 91 ASN A N 1
ATOM 728 C CA . ASN A 1 91 ? -32.316 5.881 22.248 1.00 86.81 91 ASN A CA 1
ATOM 729 C C . ASN A 1 91 ? -33.137 6.200 20.976 1.00 86.81 91 ASN A C 1
ATOM 731 O O . ASN A 1 91 ? -33.858 7.195 20.923 1.00 86.81 91 ASN A O 1
ATOM 735 N N . VAL A 1 92 ? -33.108 5.312 19.976 1.00 88.25 92 VAL A N 1
ATOM 736 C CA . VAL A 1 92 ? -33.768 5.493 18.663 1.00 88.25 92 VAL A CA 1
ATOM 737 C C . VAL A 1 92 ? -35.286 5.288 18.659 1.00 88.25 92 VAL A C 1
ATOM 739 O O . VAL A 1 92 ? -35.934 5.439 17.622 1.00 88.25 92 VAL A O 1
ATOM 742 N N . LYS A 1 93 ? -35.852 4.899 19.809 1.00 84.12 93 LYS A N 1
ATOM 743 C CA . LYS A 1 93 ? -37.305 4.805 20.028 1.00 84.12 93 LYS A CA 1
ATOM 744 C C . LYS A 1 93 ? -37.946 6.178 20.227 1.00 84.12 93 LYS A C 1
ATOM 746 O O . LYS A 1 93 ? -39.125 6.333 19.938 1.00 84.12 93 LYS A O 1
ATOM 751 N N . ASN A 1 94 ? -37.173 7.139 20.736 1.00 83.31 94 ASN A N 1
ATOM 752 C CA . ASN A 1 94 ? -37.665 8.466 21.101 1.00 83.31 94 ASN A CA 1
ATOM 753 C C . ASN A 1 94 ? -37.454 9.486 19.974 1.00 83.31 94 ASN A C 1
ATOM 755 O O . ASN A 1 94 ? -38.223 10.434 19.861 1.00 83.31 94 ASN A O 1
ATOM 759 N N . ALA A 1 95 ? -36.424 9.287 19.148 1.00 88.12 95 ALA A N 1
ATOM 760 C CA . ALA A 1 95 ? -36.126 10.100 17.977 1.00 88.12 95 ALA A CA 1
ATOM 761 C C . ALA A 1 95 ? -35.294 9.293 16.971 1.00 88.12 95 ALA A C 1
ATOM 763 O O . ALA A 1 95 ? -34.606 8.342 17.348 1.00 88.12 95 ALA A O 1
ATOM 764 N N . ASP A 1 96 ? -35.342 9.677 15.698 1.00 91.19 96 ASP A N 1
ATOM 765 C CA . ASP A 1 96 ? -34.347 9.212 14.732 1.00 91.19 96 ASP A CA 1
ATOM 766 C C . ASP A 1 96 ? -32.966 9.766 15.095 1.00 91.19 96 ASP A C 1
ATOM 768 O O . ASP A 1 96 ? -32.866 10.873 15.624 1.00 91.19 96 ASP A O 1
ATOM 772 N N . LYS A 1 97 ? -31.918 8.991 14.815 1.00 92.81 97 LYS A N 1
ATOM 773 C CA . LYS A 1 97 ? -30.525 9.410 14.987 1.00 92.81 97 LYS A CA 1
ATOM 774 C C . LYS A 1 97 ? -29.709 9.005 13.778 1.00 92.81 97 LYS A C 1
ATOM 776 O O . LYS A 1 97 ? -29.958 7.932 13.222 1.00 92.81 97 LYS A O 1
ATOM 781 N N . ASP A 1 98 ? -28.740 9.828 13.421 1.00 93.69 98 ASP A N 1
ATOM 782 C CA . ASP A 1 98 ? -27.756 9.457 12.420 1.00 93.69 98 ASP A CA 1
ATOM 783 C C . ASP A 1 98 ? -26.714 8.524 13.042 1.00 93.69 98 ASP A C 1
ATOM 785 O O . ASP A 1 98 ? -26.467 8.544 14.251 1.00 93.69 98 ASP A O 1
ATOM 789 N N . PHE A 1 99 ? -26.163 7.626 12.229 1.00 93.75 99 PHE A N 1
ATOM 790 C CA . PHE A 1 99 ? -25.203 6.630 12.691 1.00 93.75 99 PHE A CA 1
ATOM 791 C C . PHE A 1 99 ? -23.945 7.277 13.288 1.00 93.75 99 PHE A C 1
ATOM 793 O O . PHE A 1 99 ? -23.439 6.808 14.304 1.00 93.75 99 PHE A O 1
ATOM 800 N N . GLU A 1 100 ? -23.483 8.377 12.693 1.00 90.69 100 GLU A N 1
ATOM 801 C CA . GLU A 1 100 ? -22.305 9.141 13.123 1.00 90.69 100 GLU A CA 1
ATOM 802 C C . GLU A 1 100 ? -22.445 9.794 14.509 1.00 90.69 100 GLU A C 1
ATOM 804 O O . GLU A 1 100 ? -21.441 10.033 15.176 1.00 90.69 100 GLU A O 1
ATOM 809 N N . ASP A 1 101 ? -23.677 10.007 14.982 1.00 91.75 101 ASP A N 1
ATOM 810 C CA . ASP A 1 101 ? -23.950 10.535 16.325 1.00 91.75 101 ASP A CA 1
ATOM 811 C C . ASP A 1 101 ? -23.863 9.458 17.418 1.00 91.75 101 ASP A C 1
ATOM 813 O O . ASP A 1 101 ? -23.935 9.754 18.619 1.00 91.75 101 ASP A O 1
ATOM 817 N N . LEU A 1 102 ? -23.800 8.182 17.028 1.00 93.31 102 LEU A N 1
ATOM 818 C CA . LEU A 1 102 ? -23.724 7.064 17.956 1.00 93.31 102 LEU A CA 1
ATOM 819 C C . LEU A 1 102 ? -22.271 6.773 18.327 1.00 93.31 102 LEU A C 1
ATOM 821 O O . LEU A 1 102 ? -21.335 6.975 17.558 1.00 93.31 102 LEU A O 1
ATOM 825 N N . TYR A 1 103 ? -22.078 6.271 19.545 1.00 93.25 103 TYR A N 1
ATOM 826 C CA . TYR A 1 103 ? -20.740 5.974 20.035 1.00 93.25 103 TYR A CA 1
ATOM 827 C C . TYR A 1 103 ? -20.156 4.762 19.306 1.00 93.25 103 TYR A C 1
ATOM 829 O O . TYR A 1 103 ? -20.701 3.658 19.401 1.00 93.25 103 TYR A O 1
ATOM 837 N N . LEU A 1 104 ? -19.035 4.975 18.620 1.00 94.81 104 LEU A N 1
ATOM 838 C CA . LEU A 1 104 ? -18.284 3.925 17.945 1.00 94.81 104 LEU A CA 1
ATOM 839 C C . LEU A 1 104 ? -17.260 3.281 18.881 1.00 94.81 104 LEU A C 1
ATOM 841 O O . LEU A 1 104 ? -16.699 3.929 19.769 1.00 94.81 104 LEU A O 1
ATOM 845 N N . HIS A 1 105 ? -17.006 2.001 18.642 1.00 95.38 105 HIS A N 1
ATOM 846 C CA . HIS A 1 105 ? -15.925 1.257 19.270 1.00 95.38 105 HIS A CA 1
ATOM 847 C C . HIS A 1 105 ? -14.565 1.937 19.074 1.00 95.38 105 HIS A C 1
ATOM 849 O O . HIS A 1 105 ? -14.282 2.524 18.027 1.00 95.38 105 HIS A O 1
ATOM 855 N N . GLN A 1 106 ? -13.717 1.849 20.101 1.00 93.94 106 GLN A N 1
ATOM 856 C CA . GLN A 1 106 ? -12.322 2.276 20.000 1.00 93.94 106 GLN A CA 1
ATOM 857 C C . GLN A 1 106 ? -11.508 1.239 19.217 1.00 93.94 106 GLN A C 1
ATOM 859 O O . GLN A 1 106 ? -11.923 0.093 19.074 1.00 93.94 106 GLN A O 1
ATOM 864 N N . PHE A 1 107 ? -10.318 1.624 18.760 1.00 94.00 107 PHE A N 1
ATOM 865 C CA . PHE A 1 107 ? -9.433 0.760 17.977 1.00 94.00 107 PHE A CA 1
ATOM 866 C C . PHE A 1 107 ? -9.218 -0.647 18.571 1.00 94.00 107 PHE A C 1
ATOM 868 O O . PHE A 1 107 ? -9.352 -1.634 17.854 1.00 94.00 107 PHE A O 1
ATOM 875 N N . ASP A 1 108 ? -8.954 -0.757 19.877 1.00 92.25 108 ASP A N 1
ATOM 876 C CA . ASP A 1 108 ? -8.735 -2.054 20.537 1.00 92.25 108 ASP A CA 1
ATOM 877 C C . ASP A 1 108 ? -9.973 -2.960 20.440 1.00 92.25 108 ASP A C 1
ATOM 879 O O . ASP A 1 108 ? -9.853 -4.155 20.176 1.00 92.25 108 ASP A O 1
ATOM 883 N N . ASP A 1 109 ? -11.169 -2.385 20.605 1.00 94.06 109 ASP A N 1
ATOM 884 C CA . ASP A 1 109 ? -12.425 -3.120 20.463 1.00 94.06 109 ASP A CA 1
ATOM 885 C C . ASP A 1 109 ? -12.615 -3.579 19.011 1.00 94.06 109 ASP A C 1
ATOM 887 O O . ASP A 1 109 ? -13.023 -4.715 18.776 1.00 94.06 109 ASP A O 1
ATOM 891 N N . LEU A 1 110 ? -12.283 -2.727 18.030 1.00 94.88 110 LEU A N 1
ATOM 892 C CA . LEU A 1 110 ? -12.366 -3.074 16.608 1.00 94.88 110 LEU A CA 1
ATOM 893 C C . LEU A 1 110 ? -11.463 -4.266 16.269 1.00 94.88 110 LEU A C 1
ATOM 895 O O . LEU A 1 110 ? -11.895 -5.156 15.544 1.00 94.88 110 LEU A O 1
ATOM 899 N N . LEU A 1 111 ? -10.251 -4.336 16.831 1.00 92.50 111 LEU A N 1
ATOM 900 C CA . LEU A 1 111 ? -9.360 -5.488 16.648 1.00 92.50 111 LEU A CA 1
ATOM 901 C C . LEU A 1 111 ? -9.935 -6.781 17.230 1.00 92.50 111 LEU A C 1
ATOM 903 O O . LEU A 1 111 ? -9.764 -7.850 16.643 1.00 92.50 111 LEU A O 1
ATOM 907 N N . VAL A 1 112 ? -10.591 -6.711 18.389 1.00 92.62 112 VAL A N 1
ATOM 908 C CA . VAL A 1 112 ? -11.244 -7.882 18.993 1.00 92.62 112 VAL A CA 1
ATOM 909 C C . VAL A 1 112 ? -12.413 -8.334 18.124 1.00 92.62 112 VAL A C 1
ATOM 911 O O . VAL A 1 112 ? -12.495 -9.506 17.770 1.00 92.62 112 VAL A O 1
ATOM 914 N N . ILE A 1 113 ? -13.281 -7.403 17.725 1.00 93.69 113 ILE A N 1
ATOM 915 C CA . ILE A 1 113 ? -14.445 -7.692 16.881 1.00 93.69 113 ILE A CA 1
ATOM 916 C C . ILE A 1 113 ? -14.000 -8.293 15.54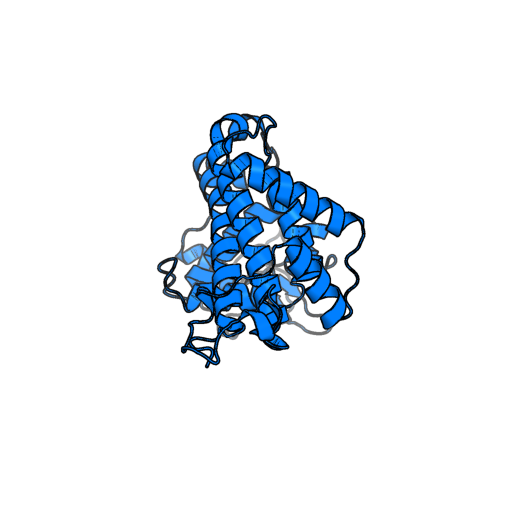4 1.00 93.69 113 ILE A C 1
ATOM 918 O O . ILE A 1 113 ? -14.554 -9.301 15.118 1.00 93.69 113 ILE A O 1
ATOM 922 N N . TYR A 1 114 ? -12.976 -7.721 14.911 1.00 92.31 114 TYR A N 1
ATOM 923 C CA . TYR A 1 114 ? -12.399 -8.230 13.668 1.00 92.31 114 TYR A CA 1
ATOM 924 C C . TYR A 1 114 ? -11.965 -9.701 13.787 1.00 92.31 114 TYR A C 1
ATOM 926 O O . TYR A 1 114 ? -12.375 -10.531 12.977 1.00 92.31 114 TYR A O 1
ATOM 934 N N . GLN A 1 115 ? -11.193 -10.040 14.826 1.00 91.06 115 GLN A N 1
ATOM 935 C CA . GLN A 1 115 ? -10.697 -11.405 15.048 1.00 91.06 115 GLN A CA 1
ATOM 936 C C . GLN A 1 115 ? -11.834 -12.403 15.300 1.00 91.06 115 GLN A C 1
ATOM 938 O O . GLN A 1 115 ? -11.856 -13.487 14.717 1.00 91.06 115 GLN A O 1
ATOM 943 N N . GLU A 1 116 ? -12.802 -12.026 16.136 1.00 90.81 116 GLU A N 1
ATOM 944 C CA . GLU A 1 116 ? -13.943 -12.883 16.478 1.00 90.81 116 GLU A CA 1
ATOM 945 C C . GLU A 1 116 ? -14.885 -13.110 15.283 1.00 90.81 116 GLU A C 1
ATOM 947 O O . GLU A 1 116 ? -15.430 -14.201 15.122 1.00 90.81 116 GLU A O 1
ATOM 952 N N . LEU A 1 117 ? -15.084 -12.098 14.429 1.00 86.25 117 LEU A N 1
ATOM 953 C CA . LEU A 1 117 ? -16.000 -12.187 13.288 1.00 86.25 117 LEU A CA 1
ATOM 954 C C . LEU A 1 117 ? -15.398 -12.905 12.083 1.00 86.25 117 LEU A C 1
ATOM 956 O O . LEU A 1 117 ? -16.096 -13.681 11.431 1.00 86.25 117 LEU A O 1
ATOM 960 N N . LEU A 1 118 ? -14.132 -12.632 11.764 1.00 79.88 118 LEU A N 1
ATOM 961 C CA . LEU A 1 118 ? -13.482 -13.198 10.580 1.00 79.88 118 LEU A CA 1
ATOM 962 C C . LEU A 1 118 ? -12.727 -14.496 10.881 1.00 79.88 118 LEU A C 1
ATOM 964 O O . LEU A 1 118 ? -12.210 -15.135 9.967 1.00 79.88 118 LEU A O 1
ATOM 968 N N . GLY A 1 119 ? -12.669 -14.905 12.153 1.00 71.69 119 GLY A N 1
ATOM 969 C CA . GLY A 1 119 ? -11.929 -16.090 12.586 1.00 71.69 119 GLY A CA 1
ATOM 970 C C . GLY A 1 119 ? -10.419 -15.959 12.381 1.00 71.69 119 GLY A C 1
ATOM 971 O O . GLY A 1 119 ? -9.706 -16.964 12.373 1.00 71.69 119 GLY A O 1
ATOM 972 N N . GLU A 1 120 ? -9.927 -14.735 12.190 1.00 75.38 120 GLU A N 1
ATOM 973 C CA . GLU A 1 120 ? -8.507 -14.456 12.039 1.00 75.38 120 GLU A CA 1
ATOM 974 C C . GLU A 1 120 ? -7.872 -14.330 13.420 1.00 75.38 120 GLU A C 1
ATOM 976 O O . GLU A 1 120 ? -8.331 -13.561 14.257 1.00 75.38 120 GLU A O 1
ATOM 981 N N . ASN A 1 121 ? -6.797 -15.074 13.674 1.00 79.88 121 ASN A N 1
ATOM 982 C CA . ASN A 1 121 ? -6.003 -14.886 14.881 1.00 79.88 121 ASN A CA 1
ATOM 983 C C . ASN A 1 121 ? -4.795 -14.023 14.524 1.00 79.88 121 ASN A C 1
ATOM 985 O O . ASN A 1 121 ? -3.893 -14.489 13.826 1.00 79.88 121 ASN A O 1
ATOM 989 N N . LEU A 1 122 ? -4.789 -12.769 14.980 1.00 83.50 122 LEU A N 1
ATOM 990 C CA . LEU A 1 122 ? -3.622 -11.912 14.801 1.00 83.50 122 LEU A CA 1
ATOM 991 C C . LEU A 1 122 ? -2.489 -12.456 15.680 1.00 83.50 122 LEU A C 1
ATOM 993 O O . LEU A 1 122 ? -2.687 -12.712 16.874 1.00 83.50 122 LEU A O 1
ATOM 997 N N . GLY A 1 123 ? -1.310 -12.635 15.082 1.00 85.06 123 GLY A N 1
ATOM 998 C CA . GLY A 1 123 ? -0.109 -13.038 15.810 1.00 85.06 123 GLY A CA 1
ATOM 999 C C . GLY A 1 123 ? 0.208 -12.064 16.946 1.00 85.06 123 GLY A C 1
ATOM 1000 O O . GLY A 1 123 ? -0.127 -10.881 16.872 1.00 85.06 123 GLY A O 1
ATOM 1001 N N . GLU A 1 124 ? 0.848 -12.561 18.005 1.00 86.38 124 GLU A N 1
ATOM 1002 C CA . GLU A 1 124 ? 1.179 -11.741 19.180 1.00 86.38 124 GLU A CA 1
ATOM 1003 C C . GLU A 1 124 ? 2.068 -10.544 18.808 1.00 86.38 124 GLU A C 1
ATOM 1005 O O . GLU A 1 124 ? 1.846 -9.438 19.296 1.00 86.38 124 GLU A O 1
ATOM 1010 N N . ASP A 1 125 ? 2.997 -10.744 17.869 1.00 87.62 125 ASP A N 1
ATOM 1011 C CA . ASP A 1 125 ? 3.881 -9.691 17.363 1.00 87.62 125 ASP A CA 1
ATOM 1012 C C . ASP A 1 125 ? 3.077 -8.545 16.723 1.00 87.62 125 ASP A C 1
ATOM 1014 O O . ASP A 1 125 ? 3.253 -7.385 17.080 1.00 87.62 125 ASP A O 1
ATOM 1018 N N . LEU A 1 126 ? 2.093 -8.867 15.875 1.00 89.50 126 LEU A N 1
ATOM 1019 C CA . LEU A 1 126 ? 1.249 -7.870 15.209 1.00 89.50 126 LEU A CA 1
ATOM 1020 C C . LEU A 1 126 ? 0.349 -7.107 16.196 1.00 89.50 126 LEU A C 1
ATOM 1022 O O . LEU A 1 126 ? 0.105 -5.910 16.036 1.00 89.50 126 LEU A O 1
ATOM 1026 N N . LYS A 1 127 ? -0.139 -7.784 17.244 1.00 89.31 127 LYS A N 1
ATOM 1027 C CA . LYS A 1 127 ? -0.894 -7.134 18.329 1.00 89.31 127 LYS A CA 1
ATOM 1028 C C . LYS A 1 127 ? -0.019 -6.139 19.082 1.00 89.31 127 LYS A C 1
ATOM 1030 O O . LYS A 1 127 ? -0.462 -5.026 19.370 1.00 89.31 127 LYS A O 1
ATOM 1035 N N . GLN A 1 128 ? 1.215 -6.532 19.385 1.00 90.94 128 GLN A N 1
ATOM 1036 C CA . GLN A 1 128 ? 2.178 -5.677 20.065 1.00 90.94 128 GLN A CA 1
ATOM 1037 C C . GLN A 1 128 ? 2.556 -4.464 19.202 1.00 90.94 128 GLN A C 1
ATOM 1039 O O . GLN A 1 128 ? 2.571 -3.340 19.709 1.00 90.94 128 GLN A O 1
ATOM 1044 N N . ASP A 1 129 ? 2.772 -4.671 17.904 1.00 92.69 129 ASP A N 1
ATOM 1045 C CA . ASP A 1 129 ? 3.047 -3.621 16.921 1.00 92.69 129 ASP A CA 1
ATOM 1046 C C . ASP A 1 129 ? 1.922 -2.582 16.861 1.00 92.69 129 ASP A C 1
ATOM 1048 O O . ASP A 1 129 ? 2.166 -1.375 16.901 1.00 92.69 129 ASP A O 1
ATOM 1052 N N . PHE A 1 130 ? 0.666 -3.030 16.828 1.00 93.94 130 PHE A N 1
ATOM 1053 C CA . PHE A 1 130 ? -0.494 -2.139 16.788 1.00 93.94 130 PHE A CA 1
ATOM 1054 C C . PHE A 1 130 ? -0.717 -1.380 18.095 1.00 93.94 130 PHE A C 1
ATOM 1056 O O . PHE A 1 130 ? -1.115 -0.210 18.069 1.00 93.94 130 PHE A O 1
ATOM 1063 N N . GLU A 1 131 ? -0.414 -1.991 19.237 1.00 93.25 131 GLU A N 1
ATOM 1064 C CA . GLU A 1 131 ? -0.464 -1.293 20.518 1.00 93.25 131 GLU A CA 1
ATOM 1065 C C . GLU A 1 131 ? 0.632 -0.220 20.621 1.00 93.25 131 GLU A C 1
ATOM 1067 O O . GLU A 1 131 ? 0.372 0.902 21.070 1.00 93.25 131 GLU A O 1
ATOM 1072 N N . GLU A 1 132 ? 1.851 -0.506 20.155 1.00 94.44 132 GLU A N 1
ATOM 1073 C CA . GLU A 1 132 ? 2.914 0.502 20.086 1.00 94.44 132 GLU A CA 1
ATOM 1074 C C . GLU A 1 132 ? 2.595 1.608 19.075 1.00 94.44 132 GLU A C 1
ATOM 1076 O O . GLU A 1 132 ? 2.763 2.793 19.392 1.00 94.44 132 GLU A O 1
ATOM 1081 N N . LEU A 1 133 ? 2.035 1.262 17.911 1.00 95.69 133 LEU A N 1
ATOM 1082 C CA . LEU A 1 133 ? 1.528 2.230 16.941 1.00 95.69 133 LEU A CA 1
ATOM 1083 C C . LEU A 1 133 ? 0.493 3.157 17.587 1.00 95.69 133 LEU A C 1
ATOM 1085 O O . LEU A 1 133 ? 0.607 4.380 17.473 1.00 95.69 133 LEU A O 1
ATOM 1089 N N . ARG A 1 134 ? -0.480 2.607 18.322 1.00 95.12 134 ARG A N 1
ATOM 1090 C CA . ARG A 1 134 ? -1.510 3.383 19.023 1.00 95.12 134 ARG A CA 1
ATOM 1091 C C . ARG A 1 134 ? -0.901 4.344 20.042 1.00 95.12 134 ARG A C 1
ATOM 1093 O O . ARG A 1 134 ? -1.264 5.525 20.071 1.00 95.12 134 ARG A O 1
ATOM 1100 N N . LYS A 1 135 ? 0.053 3.875 20.855 1.00 94.19 135 LYS A N 1
ATOM 1101 C CA . LYS A 1 135 ? 0.767 4.713 21.835 1.00 94.19 135 LYS A CA 1
ATOM 1102 C C . LYS A 1 135 ? 1.539 5.839 21.152 1.00 94.19 135 LYS A C 1
ATOM 1104 O O . LYS A 1 135 ? 1.447 6.986 21.596 1.00 94.19 135 LYS A O 1
ATOM 1109 N N . LYS A 1 136 ? 2.285 5.544 20.083 1.00 95.38 136 LYS A N 1
ATOM 1110 C CA . LYS A 1 136 ? 3.040 6.553 19.322 1.00 95.38 136 LYS A CA 1
ATOM 1111 C C . LYS A 1 136 ? 2.113 7.558 18.651 1.00 95.38 136 LYS A C 1
ATOM 1113 O O . LYS A 1 136 ? 2.369 8.755 18.761 1.00 95.38 136 LYS A O 1
ATOM 1118 N N . ARG A 1 137 ? 0.997 7.111 18.069 1.00 95.31 137 ARG A N 1
ATOM 1119 C CA . ARG A 1 137 ? -0.043 7.980 17.503 1.00 95.31 137 ARG A CA 1
ATOM 1120 C C . ARG A 1 137 ? -0.552 8.968 18.543 1.00 95.31 137 ARG A C 1
ATOM 1122 O O . ARG A 1 137 ? -0.527 10.167 18.290 1.00 95.31 137 ARG A O 1
ATOM 1129 N N . ASN A 1 138 ? -0.927 8.497 19.733 1.00 92.94 138 ASN A N 1
ATOM 1130 C CA . ASN A 1 138 ? -1.400 9.373 20.811 1.00 92.94 138 ASN A CA 1
ATOM 1131 C C . ASN A 1 138 ? -0.338 10.409 21.208 1.00 92.94 138 ASN A C 1
ATOM 1133 O O . ASN A 1 138 ? -0.645 11.589 21.371 1.00 92.94 138 ASN A O 1
ATOM 1137 N N . LYS A 1 139 ? 0.933 9.998 21.312 1.00 93.25 139 LYS A N 1
ATOM 1138 C CA . LYS A 1 139 ? 2.038 10.928 21.586 1.00 93.25 139 LYS A CA 1
ATOM 1139 C C . LYS A 1 139 ? 2.219 11.965 20.468 1.00 93.25 139 LYS A C 1
ATOM 1141 O O . LYS A 1 139 ? 2.457 13.127 20.788 1.00 93.25 139 LYS A O 1
ATOM 1146 N N . CYS A 1 140 ? 2.087 11.571 19.197 1.00 92.00 140 CYS A N 1
ATOM 1147 C CA . CYS A 1 140 ? 2.145 12.481 18.047 1.00 92.00 140 CYS A CA 1
ATOM 1148 C C . CYS A 1 140 ? 0.996 13.493 18.089 1.00 92.00 140 CYS A C 1
ATOM 1150 O O . CYS A 1 140 ? 1.239 14.695 18.060 1.00 92.00 140 CYS A O 1
ATOM 1152 N N . THR A 1 141 ? -0.245 13.020 18.243 1.00 87.25 141 THR A N 1
ATOM 1153 C CA . THR A 1 141 ? -1.449 13.863 18.295 1.00 87.25 141 THR A CA 1
ATOM 1154 C C . THR A 1 141 ? -1.395 14.885 19.432 1.00 87.25 141 THR A C 1
ATOM 1156 O O . THR A 1 141 ? -1.842 16.016 19.268 1.00 87.25 141 THR A O 1
ATOM 1159 N N . HIS A 1 142 ? -0.823 14.517 20.580 1.00 85.56 142 HIS A N 1
ATOM 1160 C CA . HIS A 1 142 ? -0.681 15.421 21.723 1.00 85.56 142 HIS A CA 1
ATOM 1161 C C . HIS A 1 142 ? 0.625 16.236 21.723 1.00 85.56 142 HIS A C 1
ATOM 1163 O O . HIS A 1 142 ? 0.843 17.011 22.653 1.00 85.56 142 HIS A O 1
ATOM 1169 N N . GLY A 1 143 ? 1.495 16.079 20.718 1.00 82.25 143 GLY A N 1
ATOM 1170 C CA . GLY A 1 143 ? 2.760 16.815 20.614 1.00 82.25 143 GLY A CA 1
ATOM 1171 C C . GLY A 1 143 ? 3.782 16.474 21.707 1.00 82.25 143 GLY A C 1
ATOM 1172 O O . GLY A 1 143 ? 4.604 17.311 22.070 1.00 82.25 143 GLY A O 1
ATOM 1173 N N . VAL A 1 144 ? 3.720 15.264 22.270 1.00 85.06 144 VAL A N 1
ATOM 1174 C CA . VAL A 1 144 ? 4.568 14.817 23.395 1.00 85.06 144 VAL A CA 1
ATOM 1175 C C . VAL A 1 144 ? 5.528 13.689 23.020 1.00 85.06 144 VAL A C 1
ATOM 1177 O O . VAL A 1 144 ? 6.142 13.080 23.901 1.00 85.06 144 VAL A O 1
ATOM 1180 N N . LEU A 1 145 ? 5.656 13.376 21.730 1.00 85.44 145 LEU A N 1
ATOM 1181 C CA . LEU A 1 145 ? 6.622 12.391 21.265 1.00 85.44 145 LEU A CA 1
ATOM 1182 C C . LEU A 1 145 ? 8.048 12.925 21.462 1.00 85.44 145 LEU A C 1
ATOM 1184 O O . LEU A 1 145 ? 8.391 13.993 20.968 1.00 85.44 145 LEU A O 1
ATOM 1188 N N . ARG A 1 146 ? 8.857 12.190 22.232 1.00 84.50 146 ARG A N 1
ATOM 1189 C CA . ARG A 1 146 ? 10.252 12.554 22.554 1.00 84.50 146 ARG A CA 1
ATOM 1190 C C . ARG A 1 146 ? 11.285 11.678 21.857 1.00 84.50 146 ARG A C 1
ATOM 1192 O O . ARG A 1 146 ? 12.459 12.019 21.844 1.00 84.50 146 ARG A O 1
ATOM 1199 N N . GLU A 1 147 ? 10.853 10.522 21.376 1.00 89.19 147 GLU A N 1
ATOM 1200 C CA . GLU A 1 147 ? 11.680 9.602 20.604 1.00 89.19 147 GLU A CA 1
ATOM 1201 C C . GLU A 1 147 ? 11.686 10.029 19.137 1.00 89.19 147 GLU A C 1
ATOM 1203 O O . GLU A 1 147 ? 10.691 10.577 18.658 1.00 89.19 147 GLU A O 1
ATOM 1208 N N . LEU A 1 148 ? 12.793 9.767 18.443 1.00 91.44 148 LEU A N 1
ATOM 1209 C CA . LEU A 1 148 ? 12.866 9.955 17.001 1.00 91.44 148 LEU A CA 1
ATOM 1210 C C . LEU A 1 148 ? 12.048 8.860 16.312 1.00 91.44 148 LEU A C 1
ATOM 1212 O O . LEU A 1 148 ? 12.203 7.673 16.599 1.00 91.44 148 LEU A O 1
ATOM 1216 N N . LEU A 1 149 ? 11.164 9.274 15.414 1.00 94.19 149 LEU A N 1
ATOM 1217 C CA . LEU A 1 149 ? 10.555 8.410 14.420 1.00 94.19 149 LEU A CA 1
ATOM 1218 C C . LEU A 1 149 ? 11.509 8.261 13.250 1.00 94.19 149 LEU A C 1
ATOM 1220 O O . LEU A 1 149 ? 12.138 9.230 12.821 1.00 94.19 149 LEU A O 1
ATOM 1224 N N . LEU A 1 150 ? 11.537 7.047 12.717 1.00 94.00 150 LEU A N 1
ATOM 1225 C CA . LEU A 1 150 ? 12.201 6.718 11.470 1.00 94.00 150 LEU A CA 1
ATOM 1226 C C . LEU A 1 150 ? 11.144 6.303 10.440 1.00 94.00 150 LEU A C 1
ATOM 1228 O O . LEU A 1 150 ? 10.125 5.716 10.823 1.00 94.00 150 LEU A O 1
ATOM 1232 N N . PRO A 1 151 ? 11.368 6.566 9.144 1.00 94.94 151 PRO A N 1
ATOM 1233 C CA . PRO A 1 151 ? 10.477 6.088 8.090 1.00 94.94 151 PRO A CA 1
ATOM 1234 C C . PRO A 1 151 ? 10.369 4.563 8.074 1.00 94.94 151 PRO A C 1
ATOM 1236 O O . PRO A 1 151 ? 9.275 4.040 7.878 1.00 94.94 151 PRO A O 1
ATOM 1239 N N . SER A 1 152 ? 11.476 3.860 8.349 1.00 94.12 152 SER A N 1
ATOM 1240 C CA . SER A 1 152 ? 11.529 2.396 8.437 1.00 94.12 152 SER A CA 1
ATOM 1241 C C . SER A 1 152 ? 10.475 1.843 9.390 1.00 94.12 152 SER A C 1
ATOM 1243 O O . SER A 1 152 ? 9.712 0.976 8.994 1.00 94.12 152 SER A O 1
ATOM 1245 N N . TYR A 1 153 ? 10.333 2.423 10.585 1.00 95.50 153 TYR A N 1
ATOM 1246 C CA . TYR A 1 153 ? 9.301 2.020 11.544 1.00 95.50 153 TYR A CA 1
ATOM 1247 C C . TYR A 1 153 ? 7.885 2.110 10.951 1.00 95.50 153 TYR A C 1
ATOM 1249 O O . TYR A 1 153 ? 7.086 1.188 11.089 1.00 95.50 153 TYR A O 1
ATOM 1257 N N . ILE A 1 154 ? 7.549 3.219 10.285 1.00 97.31 154 ILE A N 1
ATOM 1258 C CA . ILE A 1 154 ? 6.206 3.419 9.715 1.00 97.31 154 ILE A CA 1
ATOM 1259 C C . ILE A 1 154 ? 5.970 2.429 8.570 1.00 97.31 154 ILE A C 1
ATOM 1261 O O . ILE A 1 154 ? 4.913 1.802 8.495 1.00 97.31 154 ILE A O 1
ATOM 1265 N N . LEU A 1 155 ? 6.967 2.266 7.700 1.00 96.81 155 LEU A N 1
ATOM 1266 C CA . LEU A 1 155 ? 6.905 1.378 6.546 1.00 96.81 155 LEU A CA 1
ATOM 1267 C C . LEU A 1 155 ? 6.866 -0.103 6.956 1.00 96.81 155 LEU A C 1
ATOM 1269 O O . LEU A 1 155 ? 6.145 -0.872 6.332 1.00 96.81 155 LEU A O 1
ATOM 1273 N N . GLU A 1 156 ? 7.555 -0.508 8.022 1.00 95.50 156 GLU A N 1
ATOM 1274 C CA . GLU A 1 156 ? 7.491 -1.867 8.581 1.00 95.50 156 GLU A CA 1
ATOM 1275 C C . GLU A 1 156 ? 6.094 -2.189 9.126 1.00 95.50 156 GLU A C 1
ATOM 1277 O O . GLU A 1 156 ? 5.524 -3.229 8.798 1.00 95.50 156 GLU A O 1
ATOM 1282 N N . ILE A 1 157 ? 5.487 -1.272 9.886 1.00 97.00 157 ILE A N 1
ATOM 1283 C CA . ILE A 1 157 ? 4.112 -1.447 10.377 1.00 97.00 157 ILE A CA 1
ATOM 1284 C C . ILE A 1 157 ? 3.119 -1.506 9.210 1.00 97.00 157 ILE A C 1
ATOM 1286 O O . ILE A 1 157 ? 2.202 -2.330 9.211 1.00 97.00 157 ILE A O 1
ATOM 1290 N N . MET A 1 158 ? 3.311 -0.658 8.197 1.00 97.44 158 MET A N 1
ATOM 1291 C CA . MET A 1 158 ? 2.521 -0.687 6.968 1.00 97.44 158 MET A CA 1
ATOM 1292 C C . MET A 1 158 ? 2.678 -2.028 6.243 1.00 97.44 158 MET A C 1
ATOM 1294 O O . MET A 1 158 ? 1.677 -2.612 5.840 1.00 97.44 158 MET A O 1
ATOM 1298 N N . HIS A 1 159 ? 3.900 -2.549 6.110 1.00 95.62 159 HIS A N 1
ATOM 1299 C CA . HIS A 1 159 ? 4.153 -3.857 5.502 1.00 95.62 159 HIS A CA 1
ATOM 1300 C C . HIS A 1 159 ? 3.417 -4.972 6.246 1.00 95.62 159 HIS A C 1
ATOM 1302 O O . HIS A 1 159 ? 2.698 -5.746 5.611 1.00 95.62 159 HIS A O 1
ATOM 1308 N N . SER A 1 160 ? 3.519 -5.007 7.577 1.00 93.81 160 SER A N 1
ATOM 1309 C CA . SER A 1 160 ? 2.806 -5.969 8.421 1.00 93.81 160 SER A CA 1
ATOM 1310 C C . SER A 1 160 ? 1.292 -5.881 8.232 1.00 93.81 160 SER A C 1
ATOM 1312 O O . SER A 1 160 ? 0.632 -6.900 8.028 1.00 93.81 160 SER A O 1
ATOM 1314 N N . PHE A 1 161 ? 0.733 -4.670 8.227 1.00 95.06 161 PHE A N 1
ATOM 1315 C CA . PHE A 1 161 ? -0.689 -4.444 7.984 1.00 95.06 161 PHE A CA 1
ATOM 1316 C C . PHE A 1 161 ? -1.133 -4.938 6.597 1.00 95.06 161 PHE A C 1
ATOM 1318 O O . PHE A 1 161 ? -2.081 -5.721 6.494 1.00 95.06 161 PHE A O 1
ATOM 1325 N N . LEU A 1 162 ? -0.440 -4.522 5.536 1.00 95.06 162 LEU A N 1
ATOM 1326 C CA . LEU A 1 162 ? -0.808 -4.859 4.162 1.00 95.06 162 LEU A CA 1
ATOM 1327 C C . LEU A 1 162 ? -0.616 -6.345 3.864 1.00 95.06 162 LEU A C 1
ATOM 1329 O O . LEU A 1 162 ? -1.448 -6.947 3.196 1.00 95.06 162 LEU A O 1
ATOM 1333 N N . SER A 1 163 ? 0.433 -6.967 4.395 1.00 90.62 163 SER A N 1
ATOM 1334 C CA . SER A 1 163 ? 0.752 -8.366 4.096 1.00 90.62 163 SER A CA 1
ATOM 1335 C C . SER A 1 163 ? -0.076 -9.349 4.924 1.00 90.62 163 SER A C 1
ATOM 1337 O O . SER A 1 163 ? -0.452 -10.405 4.409 1.00 90.62 163 SER A O 1
ATOM 1339 N N . GLN A 1 164 ? -0.379 -9.013 6.185 1.00 88.94 164 GLN A N 1
ATOM 1340 C CA . GLN A 1 164 ? -1.016 -9.935 7.133 1.00 88.94 164 GLN A CA 1
ATOM 1341 C C . GLN A 1 164 ? -2.509 -9.678 7.350 1.00 88.94 164 GLN A C 1
ATOM 1343 O O . GLN A 1 164 ? -3.214 -10.624 7.692 1.00 88.94 164 GLN A O 1
ATOM 1348 N N . ILE A 1 165 ? -2.995 -8.444 7.161 1.00 91.00 165 ILE A N 1
ATOM 1349 C CA . ILE A 1 165 ? -4.403 -8.086 7.398 1.00 91.00 165 ILE A CA 1
ATOM 1350 C C . ILE A 1 165 ? -5.119 -7.775 6.082 1.00 91.00 165 ILE A C 1
ATOM 1352 O O . ILE A 1 165 ? -6.091 -8.450 5.756 1.00 91.00 165 ILE A O 1
ATOM 1356 N N . TRP A 1 166 ? -4.632 -6.802 5.303 1.00 92.50 166 TRP A N 1
ATOM 1357 C CA . TRP A 1 166 ? -5.286 -6.423 4.038 1.00 92.50 166 TRP A CA 1
ATOM 1358 C C . TRP A 1 166 ? -5.091 -7.484 2.940 1.00 92.50 166 TRP A C 1
ATOM 1360 O O . TRP A 1 166 ? -5.997 -7.792 2.165 1.00 92.50 166 TRP A O 1
ATOM 1370 N N . LYS A 1 167 ? -3.919 -8.123 2.925 1.00 87.44 167 LYS A N 1
ATOM 1371 C CA . LYS A 1 167 ? -3.564 -9.253 2.059 1.00 87.44 167 LYS A CA 1
ATOM 1372 C C . LYS A 1 167 ? -3.783 -8.930 0.576 1.00 87.44 167 LYS A C 1
ATOM 1374 O O . LYS A 1 167 ? -3.355 -7.894 0.084 1.00 87.44 167 LYS A O 1
ATOM 1379 N N . ASP A 1 168 ? -4.394 -9.851 -0.163 1.00 76.31 168 ASP A N 1
ATOM 1380 C CA . ASP A 1 168 ? -4.335 -9.914 -1.626 1.00 76.31 168 ASP A CA 1
ATOM 1381 C C . ASP A 1 168 ? 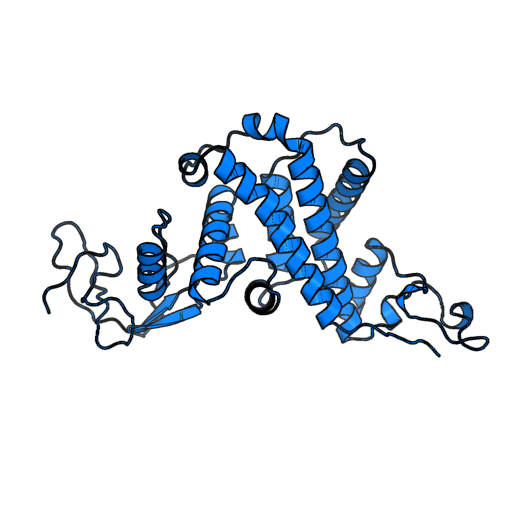-5.076 -8.774 -2.333 1.00 76.31 168 ASP A C 1
ATOM 1383 O O . ASP A 1 168 ? -4.805 -8.500 -3.500 1.00 76.31 168 ASP A O 1
ATOM 1387 N N . ASN A 1 169 ? -5.967 -8.077 -1.628 1.00 79.62 169 ASN A N 1
ATOM 1388 C CA . ASN A 1 169 ? -6.811 -7.048 -2.227 1.00 79.62 169 ASN A CA 1
ATOM 1389 C C . ASN A 1 169 ? -6.220 -5.641 -2.136 1.00 79.62 169 ASN A C 1
ATOM 1391 O O . ASN A 1 169 ? -6.709 -4.762 -2.844 1.00 79.62 169 ASN A O 1
ATOM 1395 N N . TRP A 1 170 ? -5.181 -5.410 -1.320 1.00 90.94 170 TRP A N 1
ATOM 1396 C CA . TRP A 1 170 ? -4.756 -4.042 -1.006 1.00 90.94 170 TRP A CA 1
ATOM 1397 C C . TRP A 1 170 ? -4.377 -3.261 -2.260 1.00 90.94 170 TRP A C 1
ATOM 1399 O O . TRP A 1 170 ? -4.874 -2.163 -2.457 1.00 90.94 170 TRP A O 1
ATOM 1409 N N . LEU A 1 171 ? -3.560 -3.839 -3.149 1.00 89.69 171 LEU A N 1
ATOM 1410 C CA . LEU A 1 171 ? -3.095 -3.134 -4.341 1.00 89.69 171 LEU A CA 1
ATOM 1411 C C . LEU A 1 171 ? -4.243 -2.906 -5.329 1.00 89.69 171 LEU A C 1
ATOM 1413 O O . LEU A 1 171 ? -4.306 -1.852 -5.944 1.00 89.69 171 LEU A O 1
ATOM 1417 N N . ILE A 1 172 ? -5.166 -3.862 -5.462 1.00 88.69 172 ILE A N 1
ATOM 1418 C CA . ILE A 1 172 ? -6.328 -3.741 -6.355 1.00 88.69 172 ILE A CA 1
ATOM 1419 C C . ILE A 1 172 ? -7.248 -2.612 -5.874 1.00 88.69 172 ILE A C 1
ATOM 1421 O O . ILE A 1 172 ? -7.609 -1.730 -6.651 1.00 88.69 172 ILE A O 1
ATOM 1425 N N . GLU A 1 173 ? -7.593 -2.609 -4.585 1.00 89.81 173 GLU A N 1
ATOM 1426 C CA . GLU A 1 173 ? -8.422 -1.564 -3.976 1.00 89.81 173 GLU A CA 1
ATOM 1427 C C . GLU A 1 173 ? -7.713 -0.205 -4.001 1.00 89.81 173 GLU A C 1
ATOM 1429 O O . GLU A 1 173 ? -8.337 0.819 -4.283 1.00 89.81 173 GLU A O 1
ATOM 1434 N N . PHE A 1 174 ? -6.394 -0.201 -3.791 1.00 89.94 174 PHE A N 1
ATOM 1435 C CA . PHE A 1 174 ? -5.571 0.999 -3.841 1.00 89.94 174 PHE A CA 1
ATOM 1436 C C . PHE A 1 174 ? -5.628 1.669 -5.218 1.00 89.94 174 PHE A C 1
ATOM 1438 O O . PHE A 1 174 ? -5.921 2.858 -5.311 1.00 89.94 174 PHE A O 1
ATOM 1445 N N . ARG A 1 175 ? -5.431 0.895 -6.292 1.00 87.25 175 ARG A N 1
ATOM 1446 C CA . ARG A 1 175 ? -5.540 1.372 -7.681 1.00 87.25 175 ARG A CA 1
ATOM 1447 C C . ARG A 1 175 ? -6.915 1.929 -8.001 1.00 87.25 175 ARG A C 1
ATOM 1449 O O . ARG A 1 175 ? -7.030 3.019 -8.552 1.00 87.25 175 ARG A O 1
ATOM 1456 N N . HIS A 1 176 ? -7.959 1.195 -7.620 1.00 84.31 176 HIS A N 1
ATOM 1457 C CA . HIS A 1 176 ? -9.332 1.592 -7.903 1.00 84.31 176 HIS A CA 1
ATOM 1458 C C . HIS A 1 176 ? -9.651 2.978 -7.332 1.00 84.31 176 HIS A C 1
ATOM 1460 O O . HIS A 1 176 ? -10.177 3.835 -8.038 1.00 84.31 176 HIS A O 1
ATOM 1466 N N . VAL A 1 177 ? -9.282 3.223 -6.074 1.00 82.12 177 VAL A N 1
ATOM 1467 C CA . VAL A 1 177 ? -9.537 4.515 -5.426 1.00 82.12 177 VAL A CA 1
ATOM 1468 C C . VAL A 1 177 ? -8.663 5.626 -6.014 1.00 82.12 177 VAL A C 1
ATOM 1470 O O . VAL A 1 177 ? -9.163 6.735 -6.175 1.00 82.12 177 VAL A O 1
ATOM 1473 N N . LEU A 1 178 ? -7.403 5.352 -6.384 1.00 77.06 178 LEU A N 1
ATOM 1474 C CA . LEU A 1 178 ? -6.534 6.345 -7.036 1.00 77.06 178 LEU A CA 1
ATOM 1475 C C . LEU A 1 178 ? -7.079 6.857 -8.381 1.00 77.06 178 LEU A C 1
ATOM 1477 O O . LEU A 1 178 ? -6.785 7.993 -8.742 1.00 77.06 178 LEU A O 1
ATOM 1481 N N . LEU A 1 179 ? -7.828 6.027 -9.116 1.00 68.81 179 LEU A N 1
ATOM 1482 C CA . LEU A 1 179 ? -8.432 6.383 -10.406 1.00 68.81 179 LEU A CA 1
ATOM 1483 C C . LEU A 1 179 ? -9.783 7.091 -10.270 1.00 68.81 179 LEU A C 1
ATOM 1485 O O . LEU A 1 179 ? -10.109 7.969 -11.065 1.00 68.81 179 LEU A O 1
ATOM 1489 N N . VAL A 1 180 ? -10.618 6.641 -9.330 1.00 64.06 180 VAL A N 1
ATOM 1490 C CA . VAL A 1 180 ? -12.016 7.094 -9.217 1.00 64.06 180 VAL A CA 1
ATOM 1491 C C . VAL A 1 180 ? -12.114 8.428 -8.498 1.00 64.06 180 VAL A C 1
ATOM 1493 O O . VAL A 1 180 ? -12.894 9.300 -8.882 1.00 64.06 180 VAL A O 1
ATOM 1496 N N . GLU A 1 181 ? -11.336 8.578 -7.438 1.00 61.81 181 GLU A N 1
ATOM 1497 C CA . GLU A 1 181 ? -11.270 9.811 -6.692 1.00 61.81 181 GLU A CA 1
ATOM 1498 C C . GLU A 1 181 ? -10.145 10.628 -7.338 1.00 61.81 181 GLU A C 1
ATOM 1500 O O . GLU A 1 181 ? -8.989 10.209 -7.317 1.00 61.81 181 GLU A O 1
ATOM 1505 N N . ASP A 1 182 ? -10.456 11.788 -7.923 1.00 55.59 182 ASP A N 1
ATOM 1506 C CA . ASP A 1 182 ? -9.495 12.734 -8.527 1.00 55.59 182 ASP A CA 1
ATOM 1507 C C . ASP A 1 182 ? -8.568 13.387 -7.466 1.00 55.59 182 ASP A C 1
ATOM 1509 O O . ASP A 1 182 ? -8.290 14.583 -7.460 1.00 55.59 182 ASP A O 1
ATOM 1513 N N . ILE A 1 183 ? -8.117 12.601 -6.488 1.00 53.19 183 ILE A N 1
ATOM 1514 C CA . ILE A 1 183 ? -7.285 12.990 -5.345 1.00 53.19 183 ILE A CA 1
ATOM 1515 C C . ILE A 1 183 ? -5.952 13.545 -5.838 1.00 53.19 183 ILE A C 1
ATOM 1517 O O . ILE A 1 183 ? -5.338 14.385 -5.180 1.00 53.19 183 ILE A O 1
ATOM 1521 N N . TYR A 1 184 ? -5.509 13.069 -7.001 1.00 55.50 184 TYR A N 1
ATOM 1522 C CA . TYR A 1 184 ? -4.173 13.300 -7.523 1.00 55.50 184 TYR A CA 1
ATOM 1523 C C . TYR A 1 184 ? -4.142 13.913 -8.924 1.00 55.50 184 TYR A C 1
ATOM 1525 O O . TYR A 1 184 ? -3.044 14.070 -9.458 1.00 55.50 184 TYR A O 1
ATOM 1533 N N . GLY A 1 185 ? -5.282 14.260 -9.537 1.00 55.72 185 GLY A N 1
ATOM 1534 C CA . GLY A 1 185 ? -5.272 14.695 -10.938 1.00 55.72 185 GLY A CA 1
ATOM 1535 C C . GLY A 1 185 ? -4.879 13.571 -11.898 1.00 55.72 185 GLY A C 1
ATOM 1536 O O . GLY A 1 185 ? -4.349 13.855 -12.970 1.00 55.72 185 GLY A O 1
ATOM 1537 N N . VAL A 1 186 ? -5.021 12.304 -11.483 1.00 57.91 186 VAL A N 1
ATOM 1538 C CA . VAL A 1 186 ? -4.634 11.136 -12.283 1.00 57.91 186 VAL A CA 1
ATOM 1539 C C . VAL A 1 186 ? -5.720 10.924 -13.326 1.00 57.91 186 VAL A C 1
ATOM 1541 O O . VAL A 1 186 ? -6.793 10.404 -13.045 1.00 57.91 186 VAL A O 1
ATOM 1544 N N . ASP A 1 187 ? -5.433 11.374 -14.538 1.00 63.00 187 ASP A N 1
ATOM 1545 C CA . ASP A 1 187 ? -6.354 11.366 -15.673 1.00 63.00 187 ASP A CA 1
ATOM 1546 C C . ASP A 1 187 ? -6.234 10.109 -16.548 1.00 63.00 187 ASP A C 1
ATOM 1548 O O . ASP A 1 187 ? -7.002 9.929 -17.496 1.00 63.00 187 ASP A O 1
ATOM 1552 N N . SER A 1 188 ? -5.272 9.235 -16.241 1.00 70.50 188 SER A N 1
ATOM 1553 C CA . SER A 1 188 ? -4.978 8.035 -17.019 1.00 70.50 188 SER A CA 1
ATOM 1554 C C . SER A 1 188 ? -4.306 6.932 -16.196 1.00 70.50 188 SER A C 1
ATOM 1556 O O . SER A 1 188 ? -3.597 7.184 -15.219 1.00 70.50 188 SER A O 1
ATOM 1558 N N . GLU A 1 189 ? -4.467 5.690 -16.654 1.00 71.88 189 GLU A N 1
ATOM 1559 C CA . GLU A 1 189 ? -3.785 4.501 -16.120 1.00 71.88 189 GLU A CA 1
ATOM 1560 C C . GLU A 1 189 ? -2.247 4.630 -16.183 1.00 71.88 189 GLU A C 1
ATOM 1562 O O . GLU A 1 189 ? -1.521 4.121 -15.327 1.00 71.88 189 GLU A O 1
ATOM 1567 N N . ALA A 1 190 ? -1.719 5.372 -17.162 1.00 74.25 190 ALA A N 1
ATOM 1568 C CA . ALA A 1 190 ? -0.294 5.682 -17.251 1.00 74.25 190 ALA A CA 1
ATOM 1569 C C . ALA A 1 190 ? 0.184 6.519 -16.049 1.00 74.25 190 ALA A C 1
ATOM 1571 O O . ALA A 1 190 ? 1.183 6.174 -15.411 1.00 74.25 190 ALA A O 1
ATOM 1572 N N . CYS A 1 191 ? -0.554 7.576 -15.694 1.00 75.62 191 CYS A N 1
ATOM 1573 C CA . CYS A 1 191 ? -0.271 8.421 -14.530 1.00 75.62 191 CYS A CA 1
ATOM 1574 C C . CYS A 1 191 ? -0.335 7.625 -13.211 1.00 75.62 191 CYS A C 1
ATOM 1576 O O . CYS A 1 191 ? 0.530 7.789 -12.345 1.00 75.62 191 CYS A O 1
ATOM 1578 N N . GLU A 1 192 ? -1.306 6.718 -13.078 1.00 81.62 192 GLU A N 1
ATOM 1579 C CA . GLU A 1 192 ? -1.430 5.804 -11.935 1.00 81.62 192 GLU A CA 1
ATOM 1580 C C . GLU A 1 192 ? -0.203 4.889 -11.809 1.00 81.62 192 GLU A C 1
ATOM 1582 O O . GLU A 1 192 ? 0.444 4.834 -10.759 1.00 81.62 192 GLU A O 1
ATOM 1587 N N . ASN A 1 193 ? 0.169 4.213 -12.898 1.00 84.25 193 ASN A N 1
ATOM 1588 C CA . ASN A 1 193 ? 1.306 3.296 -12.917 1.00 84.25 193 ASN A CA 1
ATOM 1589 C C . ASN A 1 193 ? 2.622 4.007 -12.576 1.00 84.25 193 ASN A C 1
ATOM 1591 O O . ASN A 1 193 ? 3.452 3.459 -11.851 1.00 84.25 193 ASN A O 1
ATOM 1595 N N . LEU A 1 194 ? 2.804 5.253 -13.019 1.00 84.69 194 LEU A N 1
ATOM 1596 C CA . LEU A 1 194 ? 3.966 6.070 -12.656 1.00 84.69 194 LEU A CA 1
ATOM 1597 C C . LEU A 1 194 ? 3.970 6.474 -11.179 1.00 84.69 194 LEU A C 1
ATOM 1599 O O . LEU A 1 194 ? 5.035 6.556 -10.560 1.00 84.69 194 LEU A O 1
ATOM 1603 N N . LYS A 1 195 ? 2.799 6.723 -10.588 1.00 87.62 195 LYS A N 1
ATOM 1604 C CA . LYS A 1 195 ? 2.685 6.996 -9.152 1.00 87.62 195 LYS A CA 1
ATOM 1605 C C . LYS A 1 195 ? 3.041 5.755 -8.333 1.00 87.62 195 LYS A C 1
ATOM 1607 O O . LYS A 1 195 ? 3.852 5.848 -7.412 1.00 87.62 195 LYS A O 1
ATOM 1612 N N . ILE A 1 196 ? 2.511 4.594 -8.712 1.00 91.25 196 ILE A N 1
ATOM 1613 C CA . ILE A 1 196 ? 2.801 3.314 -8.052 1.00 91.25 196 ILE A CA 1
ATOM 1614 C C . ILE A 1 196 ? 4.270 2.925 -8.227 1.00 91.25 196 ILE A C 1
ATOM 1616 O O . ILE A 1 196 ? 4.883 2.451 -7.275 1.00 91.25 196 ILE A O 1
ATOM 1620 N N . LEU A 1 197 ? 4.877 3.215 -9.381 1.00 91.88 197 LEU A N 1
ATOM 1621 C CA . LEU A 1 197 ? 6.313 3.037 -9.601 1.00 91.88 197 LEU A CA 1
ATOM 1622 C C . LEU A 1 197 ? 7.144 3.788 -8.552 1.00 91.88 197 LEU A C 1
ATOM 1624 O O . LEU A 1 197 ? 8.078 3.222 -7.988 1.00 91.88 197 LEU A O 1
ATOM 1628 N N . LYS A 1 198 ? 6.788 5.039 -8.231 1.00 90.94 198 LYS A N 1
ATOM 1629 C CA . LYS A 1 198 ? 7.480 5.809 -7.183 1.00 90.94 198 LYS A CA 1
ATOM 1630 C C . LYS A 1 198 ? 7.305 5.182 -5.799 1.00 90.94 198 LYS A C 1
ATOM 1632 O O . LYS A 1 198 ? 8.261 5.150 -5.027 1.00 90.94 198 LYS A O 1
ATOM 1637 N N . TYR A 1 199 ? 6.122 4.643 -5.496 1.00 93.94 199 TYR A N 1
ATOM 1638 C CA . TYR A 1 199 ? 5.912 3.872 -4.268 1.00 93.94 199 TYR A CA 1
ATOM 1639 C C . TYR A 1 199 ? 6.772 2.611 -4.238 1.00 93.94 199 TYR A C 1
ATOM 1641 O O . TYR A 1 199 ? 7.395 2.334 -3.219 1.00 93.94 199 TYR A O 1
ATOM 1649 N N . TYR A 1 200 ? 6.892 1.894 -5.355 1.00 94.50 200 TYR A N 1
ATOM 1650 C CA . TYR A 1 200 ? 7.738 0.705 -5.432 1.00 94.50 200 TYR A CA 1
ATOM 1651 C C . TYR A 1 200 ? 9.205 1.047 -5.185 1.00 94.50 200 TYR A C 1
ATOM 1653 O O . TYR A 1 200 ? 9.849 0.346 -4.414 1.00 94.50 200 TYR A O 1
ATOM 1661 N N . LYS A 1 201 ? 9.715 2.155 -5.737 1.00 92.75 201 LYS A N 1
ATOM 1662 C CA . LYS A 1 201 ? 11.087 2.612 -5.458 1.00 92.75 201 LYS A CA 1
ATOM 1663 C C . LYS A 1 201 ? 11.304 2.976 -3.995 1.00 92.75 201 LYS A C 1
ATOM 1665 O O . LYS A 1 201 ? 12.311 2.575 -3.419 1.00 92.75 201 LYS A O 1
ATOM 1670 N N . LEU A 1 202 ? 10.341 3.650 -3.365 1.00 93.81 202 LEU A N 1
ATOM 1671 C CA . LEU A 1 202 ? 10.392 3.883 -1.921 1.00 93.81 202 LEU A CA 1
ATOM 1672 C C . LEU A 1 202 ? 10.440 2.558 -1.148 1.00 93.81 202 LEU A C 1
ATOM 1674 O O . LEU A 1 202 ? 11.252 2.393 -0.242 1.00 93.81 202 LEU A O 1
ATOM 1678 N N . PHE A 1 203 ? 9.590 1.602 -1.505 1.00 94.75 203 PHE A N 1
ATOM 1679 C CA . PHE A 1 203 ? 9.533 0.314 -0.825 1.00 94.75 203 PHE A CA 1
ATOM 1680 C C . PHE A 1 203 ? 10.804 -0.511 -1.037 1.00 94.75 203 PHE A C 1
ATOM 1682 O O . PHE A 1 203 ? 11.277 -1.121 -0.089 1.00 94.75 203 PHE A O 1
ATOM 1689 N N . GLU A 1 204 ? 11.402 -0.500 -2.228 1.00 92.56 204 GLU A N 1
ATOM 1690 C CA . GLU A 1 204 ? 12.687 -1.163 -2.488 1.00 92.56 204 GLU A CA 1
ATOM 1691 C C . GLU A 1 204 ? 13.848 -0.524 -1.719 1.00 92.56 204 GLU A C 1
ATOM 1693 O O . GLU A 1 204 ? 14.773 -1.237 -1.337 1.00 92.56 204 GLU A O 1
ATOM 1698 N N . LYS A 1 205 ? 13.787 0.786 -1.442 1.00 91.12 205 LYS A N 1
ATOM 1699 C CA . LYS A 1 205 ? 14.767 1.466 -0.585 1.00 91.12 205 LYS A CA 1
ATOM 1700 C C . LYS A 1 205 ? 14.686 0.993 0.869 1.00 91.12 205 LYS A C 1
ATOM 1702 O O . LYS A 1 205 ? 15.717 0.801 1.504 1.00 91.12 205 LYS A O 1
ATOM 1707 N N . TYR A 1 206 ? 13.478 0.823 1.406 1.00 92.81 206 TYR A N 1
ATOM 1708 C CA . TYR A 1 206 ? 13.273 0.548 2.835 1.00 92.81 206 TYR A CA 1
ATOM 1709 C C . TYR A 1 206 ? 13.089 -0.930 3.185 1.00 92.81 206 TYR A C 1
ATOM 1711 O O . TYR A 1 206 ? 13.307 -1.322 4.331 1.00 92.81 206 TYR A O 1
ATOM 1719 N N . PHE A 1 207 ? 12.697 -1.764 2.227 1.00 94.06 207 PHE A N 1
ATOM 1720 C CA . PHE A 1 207 ? 12.470 -3.183 2.446 1.00 94.06 207 PHE A CA 1
ATOM 1721 C C . PHE A 1 207 ? 13.545 -4.025 1.787 1.00 94.06 207 PHE A C 1
ATOM 1723 O O . PHE A 1 207 ? 14.003 -3.768 0.676 1.00 94.06 207 PHE A O 1
ATOM 1730 N N . ASN A 1 208 ? 13.877 -5.139 2.437 1.00 92.88 208 ASN A N 1
ATOM 1731 C CA . ASN A 1 208 ? 14.611 -6.185 1.748 1.00 92.88 208 ASN A CA 1
ATOM 1732 C C . ASN A 1 208 ? 13.760 -6.780 0.608 1.00 92.88 208 ASN A C 1
ATOM 1734 O O . ASN A 1 208 ? 12.527 -6.722 0.613 1.00 92.88 208 ASN A O 1
ATOM 1738 N N . LYS A 1 209 ? 14.437 -7.431 -0.345 1.00 92.94 209 LYS A N 1
ATOM 1739 C CA . LYS A 1 209 ? 13.810 -8.033 -1.530 1.00 92.94 209 LYS A CA 1
ATOM 1740 C C . LYS A 1 209 ? 12.610 -8.927 -1.202 1.00 92.94 209 LYS A C 1
ATOM 1742 O O . LYS A 1 209 ? 11.628 -8.894 -1.934 1.00 92.94 209 LYS A O 1
ATOM 1747 N N . THR A 1 210 ? 12.688 -9.726 -0.139 1.00 94.50 210 THR A N 1
ATOM 1748 C CA . THR A 1 210 ? 11.618 -10.659 0.240 1.00 94.50 210 THR A CA 1
ATOM 1749 C C . THR A 1 210 ? 10.368 -9.914 0.692 1.00 94.50 210 THR A C 1
ATOM 1751 O O . THR A 1 210 ? 9.285 -10.214 0.200 1.00 94.50 210 THR A O 1
ATOM 1754 N N . ALA A 1 211 ? 10.526 -8.928 1.577 1.00 94.50 211 ALA A N 1
ATOM 1755 C CA . ALA A 1 211 ? 9.423 -8.123 2.089 1.00 94.50 211 ALA A CA 1
ATOM 1756 C C . ALA A 1 211 ? 8.773 -7.282 0.976 1.00 94.50 211 ALA A C 1
ATOM 1758 O O . ALA A 1 211 ? 7.549 -7.277 0.849 1.00 94.50 211 ALA A O 1
ATOM 1759 N N . PHE A 1 212 ? 9.573 -6.656 0.107 1.00 94.94 212 PHE A N 1
ATOM 1760 C CA . PHE A 1 212 ? 9.057 -5.932 -1.060 1.00 94.94 212 PHE A CA 1
ATOM 1761 C C . PHE A 1 212 ? 8.246 -6.842 -1.996 1.00 94.94 212 PHE A C 1
ATOM 1763 O O . PHE A 1 212 ? 7.116 -6.530 -2.364 1.00 94.94 212 PHE A O 1
ATOM 1770 N N . ASN A 1 213 ? 8.810 -7.994 -2.356 1.00 94.19 213 ASN A N 1
ATOM 1771 C CA . ASN A 1 213 ? 8.157 -8.960 -3.231 1.00 94.19 213 ASN A CA 1
ATOM 1772 C C . ASN A 1 213 ? 6.848 -9.494 -2.629 1.00 94.19 213 ASN A C 1
ATOM 1774 O O . ASN A 1 213 ? 5.861 -9.629 -3.346 1.00 94.19 213 ASN A O 1
ATOM 1778 N N . GLU A 1 214 ? 6.817 -9.764 -1.322 1.00 93.19 214 GLU A N 1
ATOM 1779 C CA . GLU A 1 214 ? 5.598 -10.160 -0.611 1.00 93.19 214 GLU A CA 1
ATOM 1780 C C . GLU A 1 214 ? 4.511 -9.082 -0.693 1.00 93.19 214 GLU A C 1
ATOM 1782 O O . GLU A 1 214 ? 3.353 -9.410 -0.970 1.00 93.19 214 GLU A O 1
ATOM 1787 N N . LEU A 1 215 ? 4.897 -7.814 -0.508 1.00 93.25 215 LEU A N 1
ATOM 1788 C CA . LEU A 1 215 ? 3.996 -6.666 -0.535 1.00 93.25 215 LEU A CA 1
ATOM 1789 C C . LEU A 1 215 ? 3.312 -6.511 -1.897 1.00 93.25 215 LEU A C 1
ATOM 1791 O O . LEU A 1 215 ? 2.100 -6.322 -1.958 1.00 93.25 215 LEU A O 1
ATOM 1795 N N . ILE A 1 216 ? 4.072 -6.630 -2.988 1.00 91.94 216 ILE A N 1
ATOM 1796 C CA . ILE A 1 216 ? 3.555 -6.471 -4.359 1.00 91.94 216 ILE A CA 1
ATOM 1797 C C . ILE A 1 216 ? 3.139 -7.798 -5.013 1.00 91.94 216 ILE A C 1
ATOM 1799 O O . ILE A 1 216 ? 2.834 -7.841 -6.202 1.00 91.94 216 ILE A O 1
ATOM 1803 N N . ARG A 1 217 ?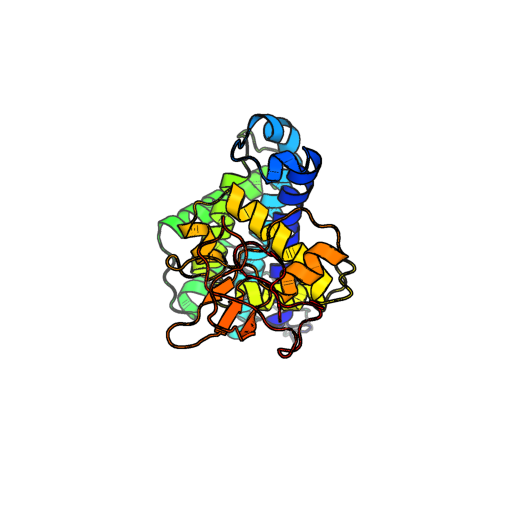 3.156 -8.895 -4.243 1.00 90.81 217 ARG A N 1
ATOM 1804 C CA . ARG A 1 217 ? 2.843 -10.267 -4.684 1.00 90.81 217 ARG A CA 1
ATOM 1805 C C . ARG A 1 217 ? 3.717 -10.796 -5.824 1.00 90.81 217 ARG A C 1
ATOM 1807 O O . ARG A 1 217 ? 3.336 -11.734 -6.523 1.00 90.81 217 ARG A O 1
ATOM 1814 N N . MET A 1 218 ? 4.922 -10.261 -5.976 1.00 92.75 218 MET A N 1
ATOM 1815 C CA . MET A 1 218 ? 5.878 -10.750 -6.958 1.00 92.75 218 MET A CA 1
ATOM 1816 C C . MET A 1 218 ? 6.633 -11.980 -6.420 1.00 92.75 218 MET A C 1
ATOM 1818 O O . MET A 1 218 ? 7.122 -11.968 -5.292 1.00 92.75 218 MET A O 1
ATOM 1822 N N . PRO A 1 219 ? 6.789 -13.059 -7.204 1.00 93.62 219 PRO A N 1
ATOM 1823 C CA . PRO A 1 219 ? 7.617 -14.198 -6.837 1.00 93.62 219 PRO A CA 1
ATOM 1824 C C . PRO A 1 219 ? 9.058 -13.817 -6.462 1.00 93.62 219 PRO A C 1
ATOM 1826 O O . PRO A 1 219 ? 9.739 -13.057 -7.148 1.00 93.62 219 PRO A O 1
ATOM 1829 N N . ASN A 1 220 ? 9.581 -14.450 -5.407 1.00 92.88 220 ASN A N 1
ATOM 1830 C CA . ASN A 1 220 ? 10.973 -14.267 -4.972 1.00 92.88 220 ASN A CA 1
ATOM 1831 C C . ASN A 1 220 ? 12.018 -14.863 -5.928 1.00 92.88 220 ASN A C 1
ATOM 1833 O O . ASN A 1 220 ? 13.213 -14.576 -5.811 1.00 92.88 220 ASN A O 1
ATOM 1837 N N . LYS A 1 221 ? 11.574 -15.712 -6.855 1.00 90.81 221 LYS A N 1
ATOM 1838 C CA . LYS A 1 221 ? 12.402 -16.392 -7.848 1.00 90.81 221 LYS A CA 1
ATOM 1839 C C . LYS A 1 221 ? 11.956 -15.977 -9.241 1.00 90.81 221 LYS A C 1
ATOM 1841 O O . LYS A 1 221 ? 10.773 -15.777 -9.474 1.00 90.81 221 LYS A O 1
ATOM 1846 N N . GLY A 1 222 ? 12.914 -15.945 -10.155 1.00 89.50 222 GLY A N 1
ATOM 1847 C CA . GLY A 1 222 ? 12.704 -15.486 -11.520 1.00 89.50 222 GLY A CA 1
ATOM 1848 C C . GLY A 1 222 ? 13.592 -14.289 -11.821 1.00 89.50 222 GLY A C 1
ATOM 1849 O O . GLY A 1 222 ? 13.939 -13.507 -10.933 1.00 89.50 222 GLY A O 1
ATOM 1850 N N . ARG A 1 223 ? 14.011 -14.195 -13.080 1.00 92.44 223 ARG A N 1
ATOM 1851 C CA . ARG A 1 223 ? 14.687 -13.011 -13.601 1.00 92.44 223 ARG A CA 1
ATOM 1852 C C . ARG A 1 223 ? 13.622 -11.947 -13.859 1.00 92.44 223 ARG A C 1
ATOM 1854 O O . ARG A 1 223 ? 12.622 -12.265 -14.495 1.00 92.44 223 ARG A O 1
ATOM 1861 N N . ARG A 1 224 ? 13.847 -10.734 -13.350 1.00 95.00 224 ARG A N 1
ATOM 1862 C CA . ARG A 1 224 ? 13.022 -9.562 -13.652 1.00 95.00 224 ARG A CA 1
ATOM 1863 C C . ARG A 1 224 ? 13.320 -9.078 -15.071 1.00 95.00 224 ARG A C 1
ATOM 1865 O O . ARG A 1 224 ? 14.469 -9.135 -15.511 1.00 95.00 224 ARG A O 1
ATOM 1872 N N . PHE A 1 225 ? 12.277 -8.643 -15.755 1.00 96.00 225 PHE A N 1
ATOM 1873 C CA . PHE A 1 225 ? 12.308 -8.047 -17.081 1.00 96.00 225 PHE A CA 1
ATOM 1874 C C . PHE A 1 225 ? 11.594 -6.701 -17.037 1.00 96.00 225 PHE A C 1
ATOM 1876 O O . PHE A 1 225 ? 10.735 -6.462 -16.179 1.00 96.00 225 PHE A O 1
ATOM 1883 N N . THR A 1 226 ? 11.933 -5.840 -17.984 1.00 95.44 226 THR A N 1
ATOM 1884 C CA . THR A 1 226 ? 11.208 -4.600 -18.225 1.00 95.44 226 THR A CA 1
ATOM 1885 C C . THR A 1 226 ? 9.834 -4.912 -18.803 1.00 95.44 226 THR A C 1
ATOM 1887 O O . THR A 1 226 ? 9.705 -5.707 -19.730 1.00 95.44 226 THR A O 1
ATOM 1890 N N . CYS A 1 227 ? 8.795 -4.283 -18.255 1.00 93.75 227 CYS A N 1
ATOM 1891 C CA . CYS A 1 227 ? 7.471 -4.303 -18.864 1.00 93.75 227 CYS A CA 1
ATOM 1892 C C . CYS A 1 227 ? 7.417 -3.303 -20.031 1.00 93.75 227 CYS A C 1
ATOM 1894 O O . CYS A 1 227 ? 7.699 -2.125 -19.799 1.00 93.75 227 CYS A O 1
ATOM 1896 N N . PRO A 1 228 ? 7.018 -3.721 -21.246 1.00 92.06 228 PRO A N 1
ATOM 1897 C CA . PRO A 1 228 ? 6.990 -2.840 -22.410 1.00 92.06 228 PRO A CA 1
ATOM 1898 C C . PRO A 1 228 ? 6.027 -1.654 -22.234 1.00 92.06 228 PRO A C 1
ATOM 1900 O O . PRO A 1 228 ? 6.395 -0.513 -22.502 1.00 92.06 228 PRO A O 1
ATOM 1903 N N . SER A 1 229 ? 4.831 -1.888 -21.685 1.00 90.62 229 SER A N 1
ATOM 1904 C CA . SER A 1 229 ? 3.856 -0.819 -21.416 1.00 90.62 229 SER A CA 1
ATOM 1905 C C . SER A 1 229 ? 4.345 0.170 -20.352 1.00 90.62 229 SER A C 1
ATOM 1907 O O . SER A 1 229 ? 4.247 1.384 -20.530 1.00 90.62 229 SER A O 1
ATOM 1909 N N . CYS A 1 230 ? 4.920 -0.323 -19.250 1.00 91.69 230 CYS A N 1
ATOM 1910 C CA . CYS A 1 230 ? 5.468 0.562 -18.222 1.00 91.69 230 CYS A CA 1
ATOM 1911 C C . CYS A 1 230 ? 6.682 1.343 -18.730 1.00 91.69 230 CYS A C 1
ATOM 1913 O O . CYS A 1 230 ? 6.871 2.480 -18.311 1.00 91.69 230 CYS A O 1
ATOM 1915 N N . GLU A 1 231 ? 7.486 0.755 -19.616 1.00 92.38 231 GLU A N 1
ATOM 1916 C CA . GLU A 1 231 ? 8.637 1.419 -20.225 1.00 92.38 231 GLU A CA 1
ATOM 1917 C C . GLU A 1 231 ? 8.208 2.548 -21.151 1.00 92.38 231 GLU A C 1
ATOM 1919 O O . GLU A 1 231 ? 8.739 3.650 -21.044 1.00 92.38 231 GLU A O 1
ATOM 1924 N N . PHE A 1 232 ? 7.201 2.311 -21.990 1.00 89.19 232 PHE A N 1
ATOM 1925 C CA . PHE A 1 232 ? 6.602 3.361 -22.805 1.00 89.19 232 PHE A CA 1
ATOM 1926 C C . PHE A 1 232 ? 6.114 4.532 -21.934 1.00 89.19 232 PHE A C 1
ATOM 1928 O O . PHE A 1 232 ? 6.552 5.668 -22.107 1.00 89.19 232 PHE A O 1
ATOM 1935 N N . ASN A 1 233 ? 5.310 4.242 -20.903 1.00 87.94 233 ASN A N 1
ATOM 1936 C CA . ASN A 1 233 ? 4.813 5.261 -19.971 1.00 87.94 233 ASN A CA 1
ATOM 1937 C C . ASN A 1 233 ? 5.952 5.993 -19.240 1.00 87.94 233 ASN A C 1
ATOM 1939 O O . ASN A 1 233 ? 5.867 7.195 -18.983 1.00 87.94 233 ASN A O 1
ATOM 1943 N N . ARG A 1 234 ? 7.032 5.279 -18.896 1.00 89.31 234 ARG A N 1
ATOM 1944 C CA . ARG A 1 234 ? 8.230 5.854 -18.274 1.00 89.31 234 ARG A CA 1
ATOM 1945 C C . ARG A 1 234 ? 8.912 6.850 -19.213 1.00 89.31 234 ARG A C 1
ATOM 1947 O O . ARG A 1 234 ? 9.282 7.929 -18.749 1.00 89.31 234 ARG A O 1
ATOM 1954 N N . GLN A 1 235 ? 9.079 6.496 -20.489 1.00 88.00 235 GLN A N 1
ATOM 1955 C CA . GLN A 1 235 ? 9.693 7.356 -21.504 1.00 88.00 235 GLN A CA 1
ATOM 1956 C C . GLN A 1 235 ? 8.856 8.612 -21.754 1.00 88.00 235 GLN A C 1
ATOM 1958 O O . GLN A 1 235 ? 9.396 9.714 -21.653 1.00 88.00 235 GLN A O 1
ATOM 1963 N N . GLU A 1 236 ? 7.547 8.459 -21.970 1.00 85.25 236 GLU A N 1
ATOM 1964 C CA . GLU A 1 236 ? 6.625 9.580 -22.203 1.00 85.25 236 GLU A CA 1
ATOM 1965 C C . GLU A 1 236 ? 6.600 10.565 -21.028 1.00 85.25 236 GLU A C 1
ATOM 1967 O O . GLU A 1 236 ? 6.602 11.782 -21.212 1.00 85.25 236 GLU A O 1
ATOM 1972 N N . ALA A 1 237 ? 6.654 10.053 -19.797 1.00 85.00 237 ALA A N 1
ATOM 1973 C CA . ALA A 1 237 ? 6.692 10.890 -18.603 1.00 85.00 237 ALA A CA 1
ATOM 1974 C C . ALA A 1 237 ? 8.086 11.433 -18.248 1.00 85.00 237 ALA A C 1
ATOM 1976 O O . ALA A 1 237 ? 8.220 12.159 -17.260 1.00 85.00 237 ALA A O 1
ATOM 1977 N N . GLY A 1 238 ? 9.137 11.062 -18.988 1.00 85.75 238 GLY A N 1
ATOM 1978 C CA . GLY A 1 238 ? 10.519 11.430 -18.669 1.00 85.75 238 GLY A CA 1
ATOM 1979 C C . GLY A 1 238 ? 10.989 10.909 -17.304 1.00 85.75 238 GLY A C 1
ATOM 1980 O O . GLY A 1 238 ? 11.832 11.530 -16.656 1.00 85.75 238 GLY A O 1
ATOM 1981 N N . SER A 1 239 ? 10.423 9.794 -16.836 1.00 85.88 239 SER A N 1
ATOM 1982 C CA . SER A 1 239 ? 10.764 9.199 -15.544 1.00 85.88 239 SER A CA 1
ATOM 1983 C C . SER A 1 239 ? 12.135 8.524 -15.596 1.00 85.88 239 SER A C 1
ATOM 1985 O O . SER A 1 239 ? 12.458 7.789 -16.530 1.00 85.88 239 SER A O 1
ATOM 1987 N N . ILE A 1 240 ? 12.937 8.729 -14.553 1.00 86.62 240 ILE A N 1
ATOM 1988 C CA . ILE A 1 240 ? 14.271 8.126 -14.422 1.00 86.62 240 ILE A CA 1
ATOM 1989 C C . ILE A 1 240 ? 14.257 6.746 -13.747 1.00 86.62 240 ILE A C 1
ATOM 1991 O O . ILE A 1 240 ? 15.312 6.145 -13.580 1.00 86.62 240 ILE A O 1
ATOM 1995 N N . PHE A 1 241 ? 13.095 6.269 -13.294 1.00 88.94 241 PHE A N 1
ATOM 1996 C CA . PHE A 1 241 ? 12.993 5.046 -12.496 1.00 88.94 241 PHE A CA 1
ATOM 1997 C C . PHE A 1 241 ? 12.791 3.806 -13.363 1.00 88.94 241 PHE A C 1
ATOM 1999 O O . PHE A 1 241 ? 11.833 3.749 -14.129 1.00 88.94 241 PHE A O 1
ATOM 2006 N N . ASP A 1 242 ? 13.626 2.785 -13.168 1.00 89.81 242 ASP A N 1
ATOM 2007 C CA . ASP A 1 242 ? 13.518 1.519 -13.900 1.00 89.81 242 ASP A CA 1
ATOM 2008 C C . ASP A 1 242 ? 12.212 0.772 -13.598 1.00 89.81 242 ASP A C 1
ATOM 2010 O O . ASP A 1 242 ? 11.773 0.698 -12.445 1.00 89.81 242 ASP A O 1
ATOM 2014 N N . VAL A 1 243 ? 11.641 0.144 -14.626 1.00 91.69 243 VAL A N 1
ATOM 2015 C CA . VAL A 1 243 ? 10.339 -0.552 -14.604 1.00 91.69 243 VAL A CA 1
ATOM 2016 C C . VAL A 1 243 ? 10.473 -2.081 -14.706 1.00 91.69 243 VAL A C 1
ATOM 2018 O O . VAL A 1 243 ? 9.637 -2.769 -15.298 1.00 91.69 243 VAL A O 1
ATOM 2021 N N . GLU A 1 244 ? 11.536 -2.630 -14.118 1.00 94.12 244 GLU A N 1
ATOM 2022 C CA . GLU A 1 244 ? 11.851 -4.065 -14.111 1.00 94.12 244 GLU A CA 1
ATOM 2023 C C . GLU A 1 244 ? 10.979 -4.860 -13.118 1.00 94.12 244 GLU A C 1
ATOM 2025 O O . GLU A 1 244 ? 11.470 -5.473 -12.170 1.00 94.12 244 GLU A O 1
ATOM 2030 N N . TYR A 1 245 ? 9.661 -4.853 -13.319 1.00 95.69 245 TYR A N 1
ATOM 2031 C CA . TYR A 1 245 ? 8.694 -5.558 -12.465 1.00 95.69 245 TYR A CA 1
ATOM 2032 C C . TYR A 1 245 ? 7.929 -6.655 -13.211 1.00 95.69 245 TYR A C 1
ATOM 2034 O O . TYR A 1 245 ? 6.856 -7.052 -12.768 1.00 95.69 245 TYR A O 1
ATOM 2042 N N . ALA A 1 246 ? 8.441 -7.147 -14.343 1.00 96.19 246 ALA A N 1
ATOM 2043 C CA . ALA A 1 246 ? 7.835 -8.259 -15.070 1.00 96.19 246 ALA A CA 1
ATOM 2044 C C . ALA A 1 246 ? 8.596 -9.576 -14.865 1.00 96.19 246 ALA A C 1
ATOM 2046 O O . ALA A 1 246 ? 9.823 -9.586 -14.763 1.00 96.19 246 ALA A O 1
ATOM 2047 N N . LEU A 1 247 ? 7.874 -10.696 -14.818 1.00 97.06 247 LEU A N 1
ATOM 2048 C CA . LEU A 1 247 ? 8.441 -12.048 -14.787 1.00 97.06 247 LEU A CA 1
ATOM 2049 C C . LEU A 1 247 ? 7.816 -12.907 -15.882 1.00 97.06 247 LEU A C 1
ATOM 2051 O O . LEU A 1 247 ? 6.647 -12.735 -16.207 1.00 97.06 247 LEU A O 1
ATOM 2055 N N . ILE A 1 248 ? 8.580 -13.870 -16.399 1.00 95.94 248 ILE A N 1
ATOM 2056 C CA . ILE A 1 248 ? 8.052 -14.882 -17.322 1.00 95.94 248 ILE A CA 1
ATOM 2057 C C . ILE A 1 248 ? 7.064 -15.788 -16.588 1.00 95.94 248 ILE A C 1
ATOM 2059 O O . ILE A 1 248 ? 7.389 -16.351 -15.534 1.00 95.94 248 ILE A O 1
ATOM 2063 N N . THR A 1 249 ? 5.903 -15.994 -17.198 1.00 93.75 249 THR A N 1
ATOM 2064 C CA . THR A 1 249 ? 4.894 -16.940 -16.734 1.00 93.75 249 THR A CA 1
ATOM 2065 C C . THR A 1 249 ? 5.349 -18.376 -17.017 1.00 93.75 249 THR A C 1
ATOM 2067 O O . THR A 1 249 ? 5.685 -18.714 -18.155 1.00 93.75 249 THR A O 1
ATOM 2070 N N . PRO A 1 250 ? 5.408 -19.266 -16.007 1.00 90.62 250 PRO A N 1
ATOM 2071 C CA . PRO A 1 250 ? 5.934 -20.615 -16.194 1.00 90.62 250 PRO A CA 1
ATOM 2072 C C . PRO A 1 250 ? 5.208 -21.409 -17.290 1.00 90.62 250 PRO A C 1
ATOM 2074 O O . PRO A 1 250 ? 4.010 -21.661 -17.201 1.00 90.62 250 PRO A O 1
ATOM 2077 N N . GLY A 1 251 ? 5.966 -21.872 -18.289 1.00 90.06 251 GLY A N 1
ATOM 2078 C CA . GLY A 1 251 ? 5.447 -22.694 -19.388 1.00 90.06 251 GLY A CA 1
ATOM 2079 C C . GLY A 1 251 ? 4.794 -21.910 -20.528 1.00 90.06 251 GLY A C 1
ATOM 2080 O O . GLY A 1 251 ? 4.223 -22.534 -21.419 1.00 90.06 251 GLY A O 1
ATOM 2081 N N . GLN A 1 252 ? 4.883 -20.580 -20.509 1.00 92.88 252 GLN A N 1
ATOM 2082 C CA . GLN A 1 252 ? 4.356 -19.694 -21.541 1.00 92.88 252 GLN A CA 1
ATOM 2083 C C . GLN A 1 252 ? 5.442 -18.707 -21.977 1.00 92.88 252 GLN A C 1
ATOM 2085 O O . GLN A 1 252 ? 6.300 -18.324 -21.180 1.00 92.88 252 GLN A O 1
ATOM 2090 N N . ASP A 1 253 ? 5.388 -18.272 -23.232 1.00 94.88 253 ASP A N 1
ATOM 2091 C CA . ASP A 1 253 ? 6.208 -17.164 -23.728 1.00 94.88 253 ASP A CA 1
ATOM 2092 C C . ASP A 1 253 ? 5.453 -15.838 -23.519 1.00 94.88 253 ASP A C 1
ATOM 2094 O O . ASP A 1 253 ? 5.184 -15.074 -24.439 1.00 94.88 253 ASP A O 1
ATOM 2098 N N . VAL A 1 254 ? 5.067 -15.616 -22.259 1.00 94.38 254 VAL A N 1
ATOM 2099 C CA . VAL A 1 254 ? 4.355 -14.434 -21.759 1.00 94.38 254 VAL A CA 1
ATOM 2100 C C . VAL A 1 254 ? 5.105 -13.901 -20.546 1.00 94.38 254 VAL A C 1
ATOM 2102 O O . VAL A 1 254 ? 5.559 -14.681 -19.702 1.00 94.38 254 VAL A O 1
ATOM 2105 N N . ILE A 1 255 ? 5.235 -12.582 -20.438 1.00 94.88 255 ILE A N 1
ATOM 2106 C CA . ILE A 1 255 ? 5.623 -11.911 -19.197 1.00 94.88 255 ILE A CA 1
ATOM 2107 C C . ILE A 1 255 ? 4.399 -11.288 -18.522 1.00 94.88 255 ILE A C 1
ATOM 2109 O O . ILE A 1 255 ? 3.584 -10.645 -19.175 1.00 94.88 255 ILE A O 1
ATOM 2113 N N . THR A 1 256 ? 4.302 -11.425 -17.202 1.00 95.44 256 THR A N 1
ATOM 2114 C CA . THR A 1 256 ? 3.300 -10.733 -16.381 1.00 95.44 256 THR A CA 1
ATOM 2115 C C . THR A 1 256 ? 3.982 -9.616 -15.604 1.00 95.44 256 THR A C 1
ATOM 2117 O O . THR A 1 256 ? 4.969 -9.848 -14.896 1.00 95.44 256 THR A O 1
ATOM 2120 N N . CYS A 1 257 ? 3.468 -8.394 -15.734 1.00 94.69 257 CYS A N 1
ATOM 2121 C CA . CYS A 1 257 ? 3.972 -7.225 -15.029 1.00 94.69 257 CYS A CA 1
ATOM 2122 C C . CYS A 1 257 ? 3.284 -7.050 -13.673 1.00 94.69 257 CYS A C 1
ATOM 2124 O O . CYS A 1 257 ? 2.080 -6.841 -13.597 1.00 94.69 257 CYS A O 1
ATOM 2126 N N . TYR A 1 258 ? 4.061 -7.014 -12.595 1.00 93.88 258 TYR A N 1
ATOM 2127 C CA . TYR A 1 258 ? 3.563 -6.737 -11.247 1.00 93.88 258 TYR A CA 1
ATOM 2128 C C . TYR A 1 258 ? 3.372 -5.235 -10.971 1.00 93.88 258 TYR A C 1
ATOM 2130 O O . TYR A 1 258 ? 2.876 -4.877 -9.909 1.00 93.88 258 TYR A O 1
ATOM 2138 N N . LEU A 1 259 ? 3.721 -4.355 -11.923 1.00 92.88 259 LEU A N 1
ATOM 2139 C CA . LEU A 1 259 ? 3.475 -2.910 -11.850 1.00 92.88 259 LEU A CA 1
ATOM 2140 C C . LEU A 1 259 ? 2.231 -2.452 -12.618 1.00 92.88 259 LEU A C 1
ATOM 2142 O O . LEU A 1 259 ? 1.563 -1.570 -12.117 1.00 92.88 259 LEU A O 1
ATOM 2146 N N . CYS A 1 260 ? 1.899 -2.973 -13.798 1.00 90.81 260 CYS A N 1
ATOM 2147 C CA . CYS A 1 260 ? 0.649 -2.597 -14.488 1.00 90.81 260 CYS A CA 1
ATOM 2148 C C . CYS A 1 260 ? -0.385 -3.724 -14.526 1.00 90.81 260 CYS A C 1
ATOM 2150 O O . CYS A 1 260 ? -1.460 -3.535 -15.070 1.00 90.81 260 CYS A O 1
ATOM 2152 N N . GLN A 1 261 ? -0.063 -4.905 -13.985 1.00 90.56 261 GLN A N 1
ATOM 2153 C CA . GLN A 1 261 ? -0.890 -6.118 -14.075 1.00 90.56 261 GLN A CA 1
ATOM 2154 C C . GLN A 1 261 ? -1.133 -6.618 -15.514 1.00 90.56 261 GLN A C 1
ATOM 2156 O O . GLN A 1 261 ? -1.906 -7.550 -15.712 1.00 90.56 261 GLN A O 1
ATOM 2161 N N . GLY A 1 262 ? -0.441 -6.045 -16.506 1.00 90.12 262 GLY A N 1
ATOM 2162 C CA . GLY A 1 262 ? -0.510 -6.460 -17.904 1.00 90.12 262 GLY A CA 1
ATOM 2163 C C . GLY A 1 262 ? 0.274 -7.740 -18.196 1.00 90.12 262 GLY A C 1
ATOM 2164 O O . GLY A 1 262 ? 1.297 -8.026 -17.562 1.00 90.12 262 GLY A O 1
ATOM 2165 N N . GLU A 1 263 ? -0.198 -8.475 -19.197 1.00 93.38 263 GLU A N 1
ATOM 2166 C CA . GLU A 1 263 ? 0.457 -9.648 -19.774 1.00 93.38 263 GLU A CA 1
ATOM 2167 C C . GLU A 1 263 ? 0.905 -9.327 -21.201 1.00 93.38 263 GLU A C 1
ATOM 2169 O O . GLU A 1 263 ? 0.147 -8.734 -21.967 1.00 93.38 263 GLU A O 1
ATOM 2174 N N . PHE A 1 264 ? 2.138 -9.700 -21.547 1.00 92.75 264 PHE A N 1
ATOM 2175 C CA . PHE A 1 264 ? 2.724 -9.405 -22.854 1.00 92.75 264 PHE A CA 1
ATOM 2176 C C . PHE A 1 264 ? 3.407 -10.647 -23.412 1.00 92.75 264 PHE A C 1
ATOM 2178 O O . PHE A 1 264 ? 4.254 -11.245 -22.740 1.00 92.75 264 PHE A O 1
ATOM 2185 N N . GLU A 1 265 ? 3.036 -11.028 -24.630 1.00 93.12 265 GLU A N 1
ATOM 2186 C CA . GLU A 1 265 ? 3.713 -12.087 -25.374 1.00 93.12 265 GLU A CA 1
ATOM 2187 C C . GLU A 1 265 ? 5.131 -11.641 -25.759 1.00 93.12 265 GLU A C 1
ATOM 2189 O O . GLU A 1 265 ? 5.442 -10.450 -25.850 1.00 93.12 265 GLU A O 1
ATOM 2194 N N . PHE A 1 266 ? 6.034 -12.607 -25.897 1.00 93.19 266 PHE A N 1
ATOM 2195 C CA . PHE A 1 266 ? 7.384 -12.360 -26.382 1.00 93.19 266 PHE A CA 1
ATOM 2196 C C . PHE A 1 266 ? 7.850 -13.506 -27.272 1.00 93.19 266 PHE A C 1
ATOM 2198 O O . PHE A 1 266 ? 7.380 -14.639 -27.184 1.00 93.19 266 PHE A O 1
ATOM 2205 N N . THR A 1 267 ? 8.853 -13.230 -28.094 1.00 93.38 267 THR A N 1
ATOM 2206 C CA . THR A 1 267 ? 9.513 -14.236 -28.921 1.00 93.38 267 THR A CA 1
ATOM 2207 C C . THR A 1 267 ? 10.887 -14.583 -28.366 1.00 93.38 267 THR A C 1
ATOM 2209 O O . THR A 1 267 ? 11.575 -13.756 -27.756 1.00 93.38 267 THR A O 1
ATOM 2212 N N . ARG A 1 268 ? 11.293 -15.843 -28.570 1.00 93.88 268 ARG A N 1
ATOM 2213 C CA . ARG A 1 268 ? 12.617 -16.322 -28.172 1.00 93.88 268 ARG A CA 1
ATOM 2214 C C . ARG A 1 268 ? 13.637 -16.135 -29.280 1.00 93.88 268 ARG A C 1
ATOM 2216 O O . ARG A 1 268 ? 13.633 -16.886 -30.255 1.00 93.88 268 ARG A O 1
ATOM 2223 N N . ARG A 1 269 ? 14.529 -15.163 -29.106 1.00 93.75 269 ARG A N 1
ATOM 2224 C CA . ARG A 1 269 ? 15.640 -14.875 -30.019 1.00 93.75 269 ARG A CA 1
ATOM 2225 C C . ARG A 1 269 ? 16.775 -14.199 -29.264 1.00 93.75 269 ARG A C 1
ATOM 2227 O O . ARG A 1 269 ? 16.526 -13.317 -28.449 1.00 93.75 269 ARG A O 1
ATOM 2234 N N . ASP A 1 270 ? 18.008 -14.601 -29.557 1.00 94.94 270 ASP A N 1
ATOM 2235 C CA . ASP A 1 270 ? 19.196 -13.989 -28.962 1.00 94.94 270 ASP A CA 1
ATOM 2236 C C . ASP A 1 270 ? 19.229 -12.479 -29.239 1.00 94.94 270 ASP A C 1
ATOM 2238 O O . ASP A 1 270 ? 19.052 -12.042 -30.378 1.00 94.94 270 ASP A O 1
ATOM 2242 N N . CYS A 1 271 ? 19.464 -11.692 -28.187 1.00 95.19 271 CYS A N 1
ATOM 2243 C CA . CYS A 1 271 ? 19.598 -10.246 -28.301 1.00 95.19 271 CYS A CA 1
ATOM 2244 C C . CYS A 1 271 ? 20.768 -9.868 -29.223 1.00 95.19 271 CYS A C 1
ATOM 2246 O O . CYS A 1 271 ? 21.866 -10.407 -29.085 1.00 95.19 271 CYS A O 1
ATOM 2248 N N . VAL A 1 272 ? 20.563 -8.881 -30.104 1.00 94.81 272 VAL A N 1
ATOM 2249 C CA . VAL A 1 272 ? 21.614 -8.362 -31.006 1.00 94.81 272 VAL A CA 1
ATOM 2250 C C . VAL A 1 272 ? 22.766 -7.662 -30.273 1.00 94.81 272 VAL A C 1
ATOM 2252 O O . VAL A 1 272 ? 23.832 -7.446 -30.843 1.00 94.81 272 VAL A O 1
ATOM 2255 N N . SER A 1 273 ? 22.566 -7.285 -29.007 1.00 93.69 273 SER A N 1
ATOM 2256 C CA . SER A 1 273 ? 23.597 -6.644 -28.193 1.00 93.69 273 SER A CA 1
ATOM 2257 C C . SER A 1 273 ? 24.620 -7.665 -27.700 1.00 93.69 273 SER A C 1
ATOM 2259 O O . SER A 1 273 ? 24.295 -8.528 -26.885 1.00 93.69 273 SER A O 1
ATOM 2261 N N . ASP A 1 274 ? 25.887 -7.489 -28.085 1.00 90.94 274 ASP A N 1
ATOM 2262 C CA . ASP A 1 274 ? 27.015 -8.343 -27.670 1.00 90.94 274 ASP A CA 1
ATOM 2263 C C . ASP A 1 274 ? 27.177 -8.466 -26.141 1.00 90.94 274 ASP A C 1
ATOM 2265 O O . ASP A 1 274 ? 27.806 -9.400 -25.635 1.00 90.94 274 ASP A O 1
ATOM 2269 N N . THR A 1 275 ? 26.636 -7.511 -25.379 1.00 93.88 275 THR A N 1
ATOM 2270 C CA . THR A 1 275 ? 26.719 -7.491 -23.912 1.00 93.88 275 THR A CA 1
ATOM 2271 C C . THR A 1 275 ? 25.503 -8.117 -23.227 1.00 93.88 275 THR A C 1
ATOM 2273 O O . THR A 1 275 ? 25.565 -8.407 -22.029 1.00 93.88 275 THR A O 1
ATOM 2276 N N . CYS A 1 276 ? 24.416 -8.386 -23.959 1.00 93.62 276 CYS A N 1
ATOM 2277 C CA . CYS A 1 276 ? 23.176 -8.920 -23.410 1.00 93.62 276 CYS A CA 1
ATOM 2278 C C . CYS A 1 276 ? 22.966 -10.386 -23.800 1.00 93.62 276 CYS A C 1
ATOM 2280 O O . CYS A 1 276 ? 22.818 -10.733 -24.962 1.00 93.62 276 CYS A O 1
ATOM 2282 N N . LYS A 1 277 ? 22.863 -11.261 -22.797 1.00 93.50 277 LYS A N 1
ATOM 2283 C CA . LYS A 1 277 ? 22.629 -12.707 -22.984 1.00 93.50 277 LYS A CA 1
ATOM 2284 C C . LYS A 1 277 ? 21.154 -13.104 -22.898 1.00 93.50 277 LYS A C 1
ATOM 2286 O O . LYS A 1 277 ? 20.847 -14.232 -22.525 1.00 93.50 277 LYS A O 1
ATOM 2291 N N . SER A 1 278 ? 20.242 -12.150 -23.055 1.00 94.25 278 SER A N 1
ATOM 2292 C CA . SER A 1 278 ? 18.811 -12.439 -22.982 1.00 94.25 278 SER A CA 1
ATOM 2293 C C . SER A 1 278 ? 18.297 -12.939 -24.322 1.00 94.25 278 SER A C 1
ATOM 2295 O O . SER A 1 278 ? 18.746 -12.464 -25.359 1.00 94.25 278 SER A O 1
ATOM 2297 N N . ASP A 1 279 ? 17.301 -13.815 -24.271 1.00 94.62 279 ASP A N 1
ATOM 2298 C CA . ASP A 1 279 ? 16.586 -14.355 -25.426 1.00 94.62 279 ASP A CA 1
ATOM 2299 C C . ASP A 1 279 ? 15.127 -13.869 -25.495 1.00 94.62 279 ASP A C 1
ATOM 2301 O O . ASP A 1 279 ? 14.315 -14.475 -26.171 1.00 94.62 279 ASP A O 1
ATOM 2305 N N . VAL A 1 280 ? 14.762 -12.825 -24.747 1.00 95.12 280 VAL A N 1
ATOM 2306 C CA . VAL A 1 280 ? 13.367 -12.415 -24.515 1.00 95.12 280 VAL A CA 1
ATOM 2307 C C . VAL A 1 280 ? 13.122 -11.104 -25.247 1.00 95.12 280 VAL A C 1
ATOM 2309 O O . VAL A 1 280 ? 13.570 -10.047 -24.781 1.00 95.12 280 VAL A O 1
ATOM 2312 N N . ILE A 1 281 ? 12.462 -11.191 -26.401 1.00 94.38 281 ILE A N 1
ATOM 2313 C CA . ILE A 1 281 ? 12.235 -10.069 -27.314 1.00 94.38 281 ILE A CA 1
ATOM 2314 C C . ILE A 1 281 ? 10.740 -9.775 -27.411 1.00 94.38 281 ILE A C 1
ATOM 2316 O O . ILE A 1 281 ? 9.960 -10.655 -27.766 1.00 94.38 281 ILE A O 1
ATOM 2320 N N . PHE A 1 282 ? 10.351 -8.542 -27.106 1.00 92.44 282 PHE A N 1
ATOM 2321 C CA . PHE A 1 282 ? 8.992 -8.059 -27.323 1.00 92.44 282 PHE A CA 1
ATOM 2322 C C . PHE A 1 282 ? 8.832 -7.571 -28.761 1.00 92.44 282 PHE A C 1
ATOM 2324 O O . PHE A 1 282 ? 9.724 -6.884 -29.266 1.00 92.44 282 PHE A O 1
ATOM 2331 N N . THR A 1 283 ? 7.713 -7.930 -29.387 1.00 86.31 283 THR A N 1
ATOM 2332 C CA . THR A 1 283 ? 7.403 -7.647 -30.791 1.00 86.31 283 THR A CA 1
ATOM 2333 C C . THR A 1 283 ? 6.279 -6.624 -30.926 1.00 86.31 283 THR A C 1
ATOM 2335 O O . THR A 1 283 ? 5.305 -6.652 -30.178 1.00 86.31 283 THR A O 1
ATOM 2338 N N . ILE A 1 284 ? 6.397 -5.716 -31.901 1.00 75.81 284 ILE A N 1
ATOM 2339 C CA . ILE A 1 284 ? 5.434 -4.609 -32.119 1.00 75.81 284 ILE A CA 1
ATOM 2340 C C . ILE A 1 284 ? 4.006 -5.120 -32.372 1.00 75.81 284 ILE A C 1
ATOM 2342 O O . ILE A 1 284 ? 3.027 -4.462 -32.014 1.00 75.81 284 ILE A O 1
ATOM 2346 N N . ASP A 1 285 ? 3.884 -6.302 -32.979 1.00 66.69 285 ASP A N 1
ATOM 2347 C CA . ASP A 1 285 ? 2.601 -6.907 -33.349 1.00 66.69 285 ASP A CA 1
ATOM 2348 C C . ASP A 1 285 ? 1.699 -7.215 -32.133 1.00 66.69 285 ASP A C 1
ATOM 2350 O O . ASP A 1 285 ? 0.489 -7.382 -32.300 1.00 66.69 285 ASP A O 1
ATOM 2354 N N . ASP A 1 286 ? 2.249 -7.192 -30.912 1.00 60.47 286 ASP A N 1
ATOM 2355 C CA . ASP A 1 286 ? 1.553 -7.520 -29.659 1.00 60.47 286 ASP A CA 1
ATOM 2356 C C . ASP A 1 286 ? 0.887 -6.310 -28.968 1.00 60.47 286 ASP A C 1
ATOM 2358 O O . ASP A 1 286 ? 0.500 -6.369 -27.800 1.00 60.47 286 ASP A O 1
ATOM 2362 N N . GLY A 1 287 ? 0.701 -5.196 -29.688 1.00 55.06 287 GLY A N 1
ATOM 2363 C CA . GLY A 1 287 ? -0.252 -4.144 -29.306 1.00 55.06 287 GLY A CA 1
ATOM 2364 C C . GLY A 1 287 ? 0.215 -3.143 -28.241 1.00 55.06 287 GLY A C 1
ATOM 2365 O O . GLY A 1 287 ? -0.612 -2.408 -27.703 1.00 55.06 287 GLY A O 1
ATOM 2366 N N . CYS A 1 288 ? 1.515 -3.073 -27.945 1.00 62.97 288 CYS A N 1
ATOM 2367 C CA . CYS A 1 288 ? 2.096 -1.989 -27.144 1.00 62.97 288 CYS A CA 1
ATOM 2368 C C . CYS A 1 288 ? 2.580 -0.842 -28.049 1.00 62.97 288 CYS A C 1
ATOM 2370 O O . CYS A 1 288 ? 3.035 -1.076 -29.163 1.00 62.97 288 CYS A O 1
ATOM 2372 N N . GLU A 1 289 ? 2.537 0.399 -27.557 1.00 68.44 289 GLU A N 1
ATOM 2373 C CA . GLU A 1 289 ? 2.958 1.607 -28.293 1.00 68.44 289 GLU A CA 1
ATOM 2374 C C . GLU A 1 289 ? 4.481 1.713 -28.523 1.00 68.44 289 GLU A C 1
ATOM 2376 O O . GLU A 1 289 ? 4.962 2.679 -29.119 1.00 68.44 289 GLU A O 1
ATOM 2381 N N . LEU A 1 290 ? 5.259 0.712 -28.096 1.00 68.62 290 LEU A N 1
ATOM 2382 C CA . LEU A 1 290 ? 6.663 0.588 -28.475 1.00 68.62 290 LEU A CA 1
ATOM 2383 C C . LEU A 1 290 ? 6.753 0.328 -29.985 1.00 68.62 290 LEU A C 1
ATOM 2385 O O . LEU A 1 290 ? 6.517 -0.777 -30.458 1.00 68.62 290 LEU A O 1
ATOM 2389 N N . GLY A 1 291 ? 7.106 1.359 -30.753 1.00 72.19 291 GLY A N 1
ATOM 2390 C CA . GLY A 1 291 ? 7.185 1.313 -32.218 1.00 72.19 291 GLY A CA 1
ATOM 2391 C C . GLY A 1 291 ? 8.337 0.481 -32.797 1.00 72.19 291 GLY A C 1
ATOM 2392 O O . GLY A 1 291 ? 8.707 0.706 -33.949 1.00 72.19 291 GLY A O 1
ATOM 2393 N N . GLN A 1 292 ? 8.933 -0.421 -32.012 1.00 82.69 292 GLN A N 1
ATOM 2394 C CA . GLN A 1 292 ? 10.068 -1.261 -32.396 1.00 82.69 292 GLN A CA 1
ATOM 2395 C C . GLN A 1 292 ? 10.171 -2.539 -31.555 1.00 82.69 292 GLN A C 1
ATOM 2397 O O . GLN A 1 292 ? 9.772 -2.554 -30.389 1.00 82.69 292 GLN A O 1
ATOM 2402 N N . ASP A 1 293 ? 10.762 -3.587 -32.134 1.00 90.31 293 ASP A N 1
ATOM 2403 C CA . ASP A 1 293 ? 11.108 -4.805 -31.405 1.00 90.31 293 ASP A CA 1
ATOM 2404 C C . ASP A 1 293 ? 12.229 -4.506 -30.406 1.00 90.31 293 ASP A C 1
ATOM 2406 O O . ASP A 1 293 ? 13.261 -3.927 -30.759 1.00 90.31 293 ASP A O 1
ATOM 2410 N N . VAL A 1 294 ? 12.060 -4.918 -29.150 1.00 92.81 294 VAL A N 1
ATOM 2411 C CA . VAL A 1 294 ? 13.019 -4.600 -28.082 1.00 92.81 294 VAL A CA 1
ATOM 2412 C C . VAL A 1 294 ? 13.348 -5.804 -27.218 1.00 92.81 294 VAL A C 1
ATOM 2414 O O . VAL A 1 294 ? 12.499 -6.630 -26.885 1.00 92.81 294 VAL A O 1
ATOM 2417 N N . CYS A 1 295 ? 14.604 -5.889 -26.782 1.00 94.81 295 CYS A N 1
ATOM 2418 C CA . CYS A 1 295 ? 14.993 -6.862 -25.770 1.00 94.81 295 CYS A CA 1
ATOM 2419 C C . CYS A 1 295 ? 14.490 -6.429 -24.387 1.00 94.81 295 CYS A C 1
ATOM 2421 O O . CYS A 1 295 ? 14.958 -5.431 -23.838 1.00 94.81 295 CYS A O 1
ATOM 2423 N N . LEU A 1 296 ? 13.648 -7.243 -23.750 1.00 94.31 296 LEU A N 1
ATOM 2424 C CA . LEU A 1 296 ? 13.042 -6.927 -22.448 1.00 94.31 296 LEU A CA 1
ATOM 2425 C C . LEU A 1 296 ? 14.022 -6.952 -21.258 1.00 94.31 296 LEU A C 1
ATOM 2427 O O . LEU A 1 296 ? 13.625 -6.707 -20.124 1.00 94.31 296 LEU A O 1
ATOM 2431 N N . SER A 1 297 ? 15.302 -7.258 -21.490 1.00 94.25 297 SER A N 1
ATOM 2432 C CA . SER A 1 297 ? 16.357 -7.191 -20.465 1.00 94.25 297 SER A CA 1
ATOM 2433 C C . SER A 1 297 ? 17.294 -5.993 -20.583 1.00 94.25 297 SER A C 1
ATOM 2435 O O . SER A 1 297 ? 17.964 -5.671 -19.612 1.00 94.25 297 SER A O 1
ATOM 2437 N N . CYS A 1 298 ? 17.461 -5.416 -21.773 1.00 93.62 298 CYS A N 1
ATOM 2438 C CA . CYS A 1 298 ? 18.450 -4.349 -21.995 1.00 93.62 298 CYS A CA 1
ATOM 2439 C C . CYS A 1 298 ? 17.931 -3.200 -22.855 1.00 93.62 298 CYS A C 1
ATOM 2441 O O . CYS A 1 298 ? 18.681 -2.269 -23.131 1.00 93.62 298 CYS A O 1
ATOM 2443 N N . LEU A 1 299 ? 16.680 -3.294 -23.315 1.00 92.69 299 LEU A N 1
ATOM 2444 C CA . LEU A 1 299 ? 15.982 -2.296 -24.123 1.00 92.69 299 LEU A CA 1
ATOM 2445 C C . LEU A 1 299 ? 16.663 -1.949 -25.451 1.00 92.69 299 LEU A C 1
ATOM 2447 O O . LEU A 1 299 ? 16.274 -0.994 -26.110 1.00 92.69 299 LEU A O 1
ATOM 2451 N N . THR A 1 300 ? 17.661 -2.733 -25.870 1.00 93.31 300 THR A N 1
ATOM 2452 C CA . THR A 1 300 ? 18.266 -2.582 -27.193 1.00 93.31 300 THR A CA 1
ATOM 2453 C C . THR A 1 300 ? 17.224 -2.922 -28.254 1.00 93.31 300 THR A C 1
ATOM 2455 O O . THR A 1 300 ? 16.518 -3.929 -28.127 1.00 93.31 300 THR A O 1
ATOM 2458 N N . GLU A 1 301 ? 17.149 -2.089 -29.284 1.00 91.81 301 GLU A N 1
ATOM 2459 C CA . GLU A 1 301 ? 16.358 -2.330 -30.490 1.00 91.81 301 GLU A CA 1
ATOM 2460 C C . GLU A 1 301 ? 16.841 -3.601 -31.179 1.00 91.81 301 GLU A C 1
ATOM 2462 O O . GLU A 1 301 ? 18.042 -3.872 -31.232 1.00 91.81 301 GLU A O 1
ATOM 2467 N N . GLN A 1 302 ? 15.909 -4.411 -31.656 1.00 90.38 302 GLN A N 1
ATOM 2468 C CA . GLN A 1 302 ? 16.222 -5.637 -32.370 1.00 90.38 302 GLN A CA 1
ATOM 2469 C C . GLN A 1 302 ? 15.946 -5.448 -33.857 1.00 90.38 302 GLN A C 1
ATOM 2471 O O . GLN A 1 302 ? 14.972 -4.807 -34.242 1.00 90.38 302 GLN A O 1
ATOM 2476 N N . ASP A 1 303 ? 16.787 -6.045 -34.696 1.00 79.38 303 ASP A N 1
ATOM 2477 C CA . ASP A 1 303 ? 16.508 -6.119 -36.129 1.00 79.38 303 ASP A CA 1
ATOM 2478 C C . ASP A 1 303 ? 15.261 -6.994 -36.341 1.00 79.38 303 ASP A C 1
ATOM 2480 O O . ASP A 1 303 ? 15.188 -8.079 -35.761 1.00 79.38 303 ASP A O 1
ATOM 2484 N N . GLY A 1 304 ? 14.274 -6.535 -37.112 1.00 58.91 304 GLY A N 1
ATOM 2485 C CA . GLY A 1 304 ? 13.077 -7.325 -37.455 1.00 58.91 304 GLY A CA 1
ATOM 2486 C C . GLY A 1 304 ? 13.368 -8.556 -38.313 1.00 58.91 304 GLY A C 1
ATOM 2487 O O . GLY A 1 304 ? 14.382 -8.551 -39.051 1.00 58.91 304 GLY A O 1
#

Secondary structure (DSSP, 8-state):
-EESPPPHHHHHHHHHHHHHHHHHHHHHHHHHH-HHHHH-S---HHHHTT-HHHHHHHHHHHHHHHHHHHHHHHHHH-GGGGB-S-TTTS-TTTS-EEGGGSPBPPHHHHHHHHHHHH-----HHHHHHHHHHHHHHHHHHTT---SPP-HHHHHHHHHHHIIIIIGGGHHHHHHHHHHHS-SS---SHHHHHHHHHHHHHHHHHHS-HHHHHHHTT--SSS--B--HHHHHHHHHTT--S----EEEPTTSSEEEETTT--EEE-EE---S-TT----EEE-GGGS-S--S-EETTT--B---